Protein AF-A0A9D0GC02-F1 (afdb_monomer)

Foldseek 3Di:
DDDDDDDDDDDDDDDDDDDDDDDDDDDDDPDPPDDPPPDPPVVVCPVVVVVVVVVVPPDPPVVVVVVVVVVVVVVVVVVCVVCVPPDPVVVVVVVVPDDVVVVVVVVVVVVVVLQVQLVVLCVLLVVLDDSVLSSVLSVQLVVCCVPDPPSCSQLSSLVSCVVVVRDDSLSSSVVSLVVVLVVLVVVLVVCVVCQCVDPVNVVQVVVPPPVSVCVVVCVCCVVSVVSVVVSVVSVVVSVD

Solvent-accessible surface area (backbone atoms only — not comparable to full-atom values): 14506 Å² total; per-residue (Å²): 146,84,87,81,91,86,86,87,83,85,82,84,89,88,87,85,84,87,86,80,91,77,86,85,86,80,92,75,79,93,72,86,81,74,64,87,88,73,66,65,78,76,71,81,50,66,72,56,54,59,56,54,57,59,62,72,66,67,74,71,59,68,64,54,54,50,54,53,51,52,53,50,53,52,50,52,52,50,50,52,60,71,48,60,91,62,55,73,64,58,55,51,57,52,62,72,66,60,61,67,67,59,54,52,53,50,52,50,51,51,52,52,49,50,51,52,51,25,51,53,53,27,57,77,56,74,55,55,53,53,73,67,54,33,40,50,32,50,50,51,16,52,53,37,36,76,73,40,80,89,54,50,6,64,60,46,26,20,50,55,42,29,76,69,73,56,47,56,50,66,62,40,46,51,53,51,52,52,51,49,54,50,55,50,51,49,50,52,50,52,49,64,70,46,50,76,73,36,79,66,53,50,54,51,67,69,62,68,46,70,80,61,40,50,54,52,52,47,48,50,50,51,52,50,50,48,53,50,50,52,48,53,51,53,50,51,66,71,77,106

pLDDT: mean 71.27, std 18.86, range [29.81, 96.44]

Structure (mmCIF, N/CA/C/O backbone):
data_AF-A0A9D0GC02-F1
#
_entry.id   AF-A0A9D0GC02-F1
#
loop_
_atom_site.group_PDB
_atom_site.id
_atom_site.type_symbol
_atom_site.label_atom_id
_atom_site.label_alt_id
_atom_site.label_comp_id
_atom_site.label_asym_id
_atom_site.label_entity_id
_atom_site.label_seq_id
_atom_site.pdbx_PDB_ins_code
_atom_site.Cartn_x
_atom_site.Cartn_y
_atom_site.Cartn_z
_atom_site.occupancy
_atom_site.B_iso_or_equiv
_atom_site.auth_seq_id
_atom_site.auth_comp_id
_atom_site.auth_asym_id
_atom_site.auth_atom_id
_atom_site.pdbx_PDB_model_num
ATOM 1 N N . MET A 1 1 ? -55.564 41.872 11.892 1.00 37.00 1 MET A N 1
ATOM 2 C CA . MET A 1 1 ? -55.463 40.675 12.754 1.00 37.00 1 MET A CA 1
ATOM 3 C C . MET A 1 1 ? -54.003 40.510 13.163 1.00 37.00 1 MET A C 1
ATOM 5 O O . MET A 1 1 ? -53.263 39.769 12.537 1.00 37.00 1 MET A O 1
ATOM 9 N N . VAL A 1 2 ? -53.579 41.319 14.135 1.00 45.00 2 VAL A N 1
ATOM 10 C CA . VAL A 1 2 ? -52.252 41.329 14.773 1.00 45.00 2 VAL A CA 1
ATOM 11 C C . VAL A 1 2 ? -52.483 41.904 16.173 1.00 45.00 2 VAL A C 1
ATOM 13 O O . VAL A 1 2 ? -53.043 42.994 16.258 1.00 45.00 2 VAL A O 1
ATOM 16 N N . GLN A 1 3 ? -52.078 41.199 17.233 1.00 41.41 3 GLN A N 1
ATOM 17 C CA . GLN A 1 3 ? -51.741 41.787 18.539 1.00 41.41 3 GLN A CA 1
ATOM 18 C C . GLN A 1 3 ? -50.776 40.863 19.332 1.00 41.41 3 GLN A C 1
ATOM 20 O O . GLN A 1 3 ? -50.780 39.658 19.066 1.00 41.41 3 GLN A O 1
ATOM 25 N N . PRO A 1 4 ? -49.929 41.413 20.236 1.00 48.06 4 PRO A N 1
ATOM 26 C CA . PRO A 1 4 ? -48.648 40.825 20.664 1.00 48.06 4 PRO A CA 1
ATOM 27 C C . PRO A 1 4 ? -48.457 40.678 22.207 1.00 48.06 4 PRO A C 1
ATOM 29 O O . PRO A 1 4 ? -49.355 41.025 22.958 1.00 48.06 4 PRO A O 1
ATOM 32 N N . LEU A 1 5 ? -47.267 40.180 22.611 1.00 42.41 5 LEU A N 1
ATOM 33 C CA . LEU A 1 5 ? -46.413 40.521 23.787 1.00 42.41 5 LEU A CA 1
ATOM 34 C C . LEU A 1 5 ? -47.015 40.630 25.224 1.00 42.41 5 LEU A C 1
ATOM 36 O O . LEU A 1 5 ? -47.913 41.421 25.462 1.00 42.41 5 LEU A O 1
ATOM 40 N N . ASP A 1 6 ? -46.434 39.882 26.190 1.00 36.53 6 ASP A N 1
ATOM 41 C CA . ASP A 1 6 ? -45.837 40.386 27.463 1.00 36.53 6 ASP A CA 1
ATOM 42 C C . ASP A 1 6 ? -45.975 39.504 28.732 1.00 36.53 6 ASP A C 1
ATOM 44 O O . ASP A 1 6 ? -47.049 39.088 29.151 1.00 36.53 6 ASP A O 1
ATOM 48 N N . ALA A 1 7 ? -44.799 39.271 29.335 1.00 40.47 7 ALA A N 1
ATOM 49 C CA . ALA A 1 7 ? -44.435 39.184 30.756 1.00 40.47 7 ALA A CA 1
ATOM 50 C C . ALA A 1 7 ? -45.474 38.754 31.818 1.00 40.47 7 ALA A C 1
ATOM 52 O O . ALA A 1 7 ? -46.337 39.528 32.225 1.00 40.47 7 ALA A O 1
ATOM 53 N N . VAL A 1 8 ? -45.229 37.597 32.448 1.00 41.59 8 VAL A N 1
ATOM 54 C CA . VAL A 1 8 ? -45.797 37.265 33.767 1.00 41.59 8 VAL A CA 1
ATOM 55 C C . VAL A 1 8 ? -44.707 37.357 34.837 1.00 41.59 8 VAL A C 1
ATOM 57 O O . VAL A 1 8 ? -43.841 36.494 34.966 1.00 41.59 8 VAL A O 1
ATOM 60 N N . MET A 1 9 ? -44.780 38.458 35.585 1.00 29.81 9 MET A N 1
ATOM 61 C CA . MET A 1 9 ? -44.199 38.693 36.907 1.00 29.81 9 MET A CA 1
ATOM 62 C C . MET A 1 9 ? -44.922 37.850 37.970 1.00 29.81 9 MET A C 1
ATOM 64 O O . MET A 1 9 ? -46.146 37.757 37.931 1.00 29.81 9 MET A O 1
ATOM 68 N N . TYR A 1 10 ? -44.200 37.333 38.971 1.00 34.16 10 TYR A N 1
ATOM 69 C CA . TY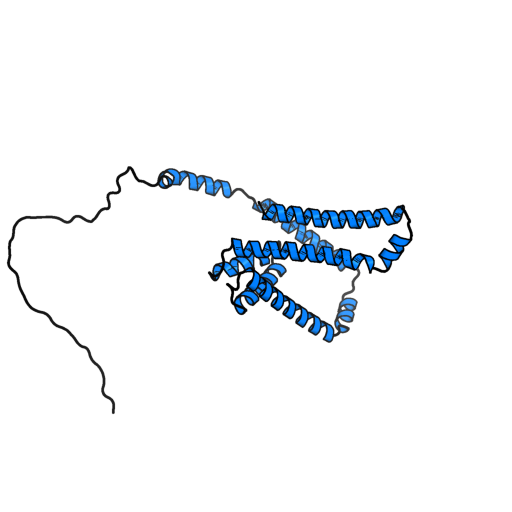R A 1 10 ? -44.800 36.850 40.223 1.00 34.16 10 TYR A CA 1
ATOM 70 C C . TYR A 1 10 ? -44.192 37.604 41.423 1.00 34.16 10 TYR A C 1
ATOM 72 O O . TYR A 1 10 ? -42.973 37.540 41.610 1.00 34.16 10 TYR A O 1
ATOM 80 N N . PRO A 1 11 ? -44.996 38.338 42.219 1.00 40.19 11 PRO A N 1
ATOM 81 C CA . PRO A 1 11 ? -44.548 39.039 43.418 1.00 40.19 11 PRO A CA 1
ATOM 82 C C . PRO A 1 11 ? -44.819 38.266 44.727 1.00 40.19 11 PRO A C 1
ATOM 84 O O . PRO A 1 11 ? -45.856 37.635 44.888 1.00 40.19 11 PRO A O 1
ATOM 87 N N . LYS A 1 12 ? -43.810 38.336 45.607 1.00 37.22 12 LYS A N 1
ATOM 88 C CA . LYS A 1 12 ? -43.761 38.608 47.064 1.00 37.22 12 LYS A CA 1
ATOM 89 C C . LYS A 1 12 ? -44.962 38.373 48.020 1.00 37.22 12 LYS A C 1
ATOM 91 O O . LYS A 1 12 ? -46.083 38.765 47.729 1.00 37.22 12 LYS A O 1
ATOM 96 N N . ASP A 1 13 ? -44.557 37.955 49.235 1.00 36.16 13 ASP A N 1
ATOM 97 C CA . ASP A 1 13 ? -45.204 38.040 50.572 1.00 36.16 13 ASP A CA 1
ATOM 98 C C . ASP A 1 13 ? -46.247 36.930 50.857 1.00 36.16 13 ASP A C 1
ATOM 100 O O . ASP A 1 13 ? -47.010 36.563 49.978 1.00 36.16 13 ASP A O 1
ATOM 104 N N . ASP A 1 14 ? -46.312 36.200 51.978 1.00 34.31 14 ASP A N 1
ATOM 105 C CA . ASP A 1 14 ? -45.985 36.361 53.407 1.00 34.31 14 ASP A CA 1
ATOM 106 C C . ASP A 1 14 ? -45.491 34.984 53.958 1.00 34.31 14 ASP A C 1
ATOM 108 O O . ASP A 1 14 ? -45.764 33.948 53.361 1.00 34.31 14 ASP A O 1
ATOM 112 N N . ILE A 1 15 ? -44.752 34.800 55.060 1.00 37.88 15 ILE A N 1
ATOM 113 C CA . ILE A 1 15 ? -45.096 35.112 56.455 1.00 37.88 15 ILE A CA 1
ATOM 114 C C . ILE A 1 15 ? -43.809 35.144 57.301 1.00 37.88 15 ILE A C 1
ATOM 116 O O . ILE A 1 15 ? -42.897 34.326 57.181 1.00 37.88 15 ILE A O 1
ATOM 120 N N . ARG A 1 16 ? -43.797 36.127 58.196 1.00 32.34 16 ARG A N 1
ATOM 121 C CA . ARG A 1 16 ? -42.780 36.521 59.167 1.00 32.34 16 ARG A CA 1
ATOM 122 C C . ARG A 1 16 ? -42.710 35.624 60.422 1.00 32.34 16 ARG A C 1
ATOM 124 O O . ARG A 1 16 ? -43.715 35.387 61.073 1.00 32.34 16 ARG A O 1
ATOM 131 N N . VAL A 1 17 ? -41.469 35.261 60.770 1.00 42.97 17 VAL A N 1
ATOM 132 C CA . VAL A 1 17 ? -40.809 35.198 62.099 1.00 42.97 17 VAL A CA 1
ATOM 133 C C . VAL A 1 17 ? -41.590 34.783 63.357 1.00 42.97 17 VAL A C 1
ATOM 135 O O . VAL A 1 17 ? -42.401 35.536 63.886 1.00 42.97 17 VAL A O 1
ATOM 138 N N . ALA A 1 18 ? -41.093 33.715 63.992 1.00 34.91 18 ALA A N 1
ATOM 139 C CA . ALA A 1 18 ? -40.933 33.661 65.443 1.00 34.91 18 ALA A CA 1
ATOM 140 C C . ALA A 1 18 ? -39.444 33.481 65.786 1.00 34.91 18 ALA A C 1
ATOM 142 O O . ALA A 1 18 ? -38.747 32.617 65.262 1.00 34.91 18 ALA A O 1
ATOM 143 N N . ASN A 1 19 ? -38.982 34.398 66.621 1.00 35.72 19 ASN A N 1
ATOM 144 C CA . ASN A 1 19 ? -37.618 34.703 67.013 1.00 35.72 19 ASN A CA 1
ATOM 145 C C . ASN A 1 19 ? -37.219 33.872 68.242 1.00 35.72 19 ASN A C 1
ATOM 147 O O . ASN A 1 19 ? -37.900 33.959 69.260 1.00 35.72 19 ASN A O 1
ATOM 151 N N . ILE A 1 20 ? -36.104 33.140 68.185 1.00 39.62 20 ILE A N 1
ATOM 152 C CA . ILE A 1 20 ? -35.343 32.764 69.385 1.00 39.62 20 ILE A CA 1
ATOM 153 C C . ILE A 1 20 ? -33.867 33.050 69.103 1.00 39.62 20 ILE A C 1
ATOM 155 O O . ILE A 1 20 ? -33.123 32.226 68.576 1.00 39.62 20 ILE A O 1
ATOM 159 N N . HIS A 1 21 ? -33.456 34.266 69.448 1.00 36.06 21 HIS A N 1
ATOM 160 C CA . HIS A 1 21 ? -32.064 34.618 69.677 1.00 36.06 21 HIS A CA 1
ATOM 161 C C . HIS A 1 21 ? -31.477 33.732 70.782 1.00 36.06 21 HIS A C 1
ATOM 163 O O . HIS A 1 21 ? -31.889 33.845 71.932 1.00 36.06 21 HIS A O 1
ATOM 169 N N . SER A 1 22 ? -30.447 32.947 70.469 1.00 39.16 22 SER A N 1
ATOM 170 C CA . SER A 1 22 ? -29.270 32.838 71.337 1.00 39.16 22 SER A CA 1
ATOM 171 C C . SER A 1 22 ? -28.098 32.204 70.579 1.00 39.16 22 SER A C 1
ATOM 173 O O . SER A 1 22 ? -28.247 31.148 69.980 1.00 39.16 22 SER A O 1
ATOM 175 N N . GLN A 1 23 ? -26.938 32.867 70.660 1.00 39.22 23 GLN A N 1
ATOM 176 C CA . GLN A 1 23 ? -25.589 32.322 70.435 1.00 39.22 23 GLN A CA 1
ATOM 177 C C . GLN A 1 23 ? -25.187 32.087 68.961 1.00 39.22 23 GLN A C 1
ATOM 179 O O . GLN A 1 23 ? -25.518 31.093 68.335 1.00 39.22 23 GLN A O 1
ATOM 184 N N . GLN A 1 24 ? -24.612 33.091 68.298 1.00 35.72 24 GLN A N 1
ATOM 185 C CA . GLN A 1 24 ? -23.170 33.400 68.277 1.00 35.72 24 GLN A CA 1
ATOM 186 C C . GLN A 1 24 ? -22.341 32.541 67.301 1.00 35.72 24 GLN A C 1
ATOM 188 O O . GLN A 1 24 ? -21.974 31.410 67.574 1.00 35.72 24 GLN A O 1
ATOM 193 N N . HIS A 1 25 ? -21.950 33.231 66.226 1.00 34.06 25 HIS A N 1
ATOM 194 C CA . HIS A 1 25 ? -20.643 33.200 65.565 1.00 34.06 25 HIS A CA 1
ATOM 195 C C . HIS A 1 25 ? -20.242 32.029 64.644 1.00 34.06 25 HIS A C 1
ATOM 197 O O . HIS A 1 25 ? -19.942 30.922 65.060 1.00 34.06 25 HIS A O 1
ATOM 203 N N . GLN A 1 26 ? -20.012 32.451 63.393 1.00 39.03 26 GLN A N 1
ATOM 204 C CA . GLN A 1 26 ? -18.820 32.185 62.575 1.00 39.03 26 GLN A CA 1
ATOM 205 C C . GLN A 1 26 ? -18.820 30.970 61.633 1.00 39.03 26 GLN A C 1
ATOM 207 O O . GLN A 1 26 ? -18.601 29.824 61.997 1.00 39.03 26 GLN A O 1
ATOM 212 N N . HIS A 1 27 ? -18.985 31.328 60.355 1.00 43.75 27 HIS A N 1
ATOM 213 C CA . HIS A 1 27 ? -18.369 30.770 59.152 1.00 43.75 27 HIS A CA 1
ATOM 214 C C . HIS A 1 27 ? -17.336 29.653 59.358 1.00 43.75 27 HIS A C 1
ATOM 216 O O . HIS A 1 27 ? -16.242 29.901 59.861 1.00 43.75 27 HIS A O 1
ATOM 222 N N . LEU A 1 28 ? -17.613 28.481 58.784 1.00 45.06 28 LEU A N 1
ATOM 223 C CA . LEU A 1 28 ? -16.573 27.545 58.369 1.00 45.06 28 LEU A CA 1
ATOM 224 C C . LEU A 1 28 ? -16.831 27.102 56.919 1.00 45.06 28 LEU A C 1
ATOM 226 O O . LEU A 1 28 ? -17.917 26.601 56.620 1.00 45.06 28 LEU A O 1
ATOM 230 N N . PRO A 1 29 ? -15.867 27.296 56.000 1.00 40.66 29 PRO A N 1
ATOM 231 C CA . PRO A 1 29 ? -15.908 26.672 54.690 1.00 40.66 29 PRO A CA 1
ATOM 232 C C . PRO A 1 29 ? -15.680 25.168 54.860 1.00 40.66 29 PRO A C 1
ATOM 234 O O . PRO A 1 29 ? -14.837 24.745 55.649 1.00 40.66 29 PRO A O 1
ATOM 237 N N . ILE A 1 30 ? -16.425 24.364 54.105 1.00 48.94 30 ILE A N 1
ATOM 238 C CA . ILE A 1 30 ? -16.240 22.914 54.024 1.00 48.94 30 ILE A CA 1
ATOM 239 C C . ILE A 1 30 ? -14.855 22.661 53.414 1.00 48.94 30 ILE A C 1
ATOM 241 O O . ILE A 1 30 ? -14.677 22.672 52.197 1.00 48.94 30 ILE A O 1
ATOM 245 N N . THR A 1 31 ? -13.850 22.490 54.267 1.00 41.91 31 THR A N 1
ATOM 246 C CA . THR A 1 31 ? -12.526 22.013 53.889 1.00 41.91 31 THR A CA 1
ATOM 247 C C . THR A 1 31 ? -12.537 20.497 54.029 1.00 41.91 31 THR A C 1
ATOM 249 O O . THR A 1 31 ? -12.696 19.944 55.114 1.00 41.91 31 THR A O 1
ATOM 252 N N . TRP A 1 32 ? -12.402 19.795 52.906 1.00 37.25 32 TRP A N 1
ATOM 253 C CA . TRP A 1 32 ? -12.156 18.358 52.916 1.00 37.25 32 TRP A CA 1
ATOM 254 C C . TRP A 1 32 ? -10.755 18.118 53.487 1.00 37.25 32 TRP A C 1
ATOM 256 O O . TRP A 1 32 ? -9.757 18.207 52.771 1.00 37.25 32 TRP A O 1
ATOM 266 N N . THR A 1 33 ? -10.656 17.851 54.787 1.00 38.06 33 THR A N 1
ATOM 267 C CA . THR A 1 33 ? -9.419 17.381 55.414 1.00 38.06 33 THR A CA 1
ATOM 268 C C . THR A 1 33 ? -9.225 15.912 55.052 1.00 38.06 33 THR A C 1
ATOM 270 O O . THR A 1 33 ? -9.687 14.992 55.722 1.00 38.06 33 THR A O 1
ATOM 273 N N . VAL A 1 34 ? -8.544 15.673 53.934 1.00 45.97 34 VAL A N 1
ATOM 274 C CA . VAL A 1 34 ? -8.033 14.342 53.604 1.00 45.97 34 VAL A CA 1
ATOM 275 C C . VAL A 1 34 ? -6.991 13.975 54.667 1.00 45.97 34 VAL A C 1
ATOM 277 O O . VAL A 1 34 ? -5.979 14.661 54.806 1.00 45.97 34 VAL A O 1
ATOM 280 N N . SER A 1 35 ? -7.247 12.913 55.436 1.00 42.00 35 SER A N 1
ATOM 281 C CA . SER A 1 35 ? -6.269 12.321 56.358 1.00 42.00 35 SER A CA 1
ATOM 282 C C . SER A 1 35 ? -4.945 12.046 55.616 1.00 42.00 35 SER A C 1
ATOM 284 O O . SER A 1 35 ? -4.979 11.385 54.572 1.00 42.00 35 SER A O 1
ATOM 286 N N . PRO A 1 36 ? -3.774 12.470 56.137 1.00 47.16 36 PRO A N 1
ATOM 287 C CA . PRO A 1 36 ? -2.466 12.269 55.496 1.00 47.16 36 PRO A CA 1
ATOM 288 C C . PRO A 1 36 ? -2.078 10.804 55.216 1.00 47.16 36 PRO A C 1
ATOM 290 O O . PRO A 1 36 ? -1.077 10.551 54.549 1.00 47.16 36 PRO A O 1
ATOM 293 N N . SER A 1 37 ? -2.845 9.828 55.708 1.00 55.22 37 SER A N 1
ATOM 294 C CA . SER A 1 37 ? -2.588 8.393 55.541 1.00 55.22 37 SER A CA 1
ATOM 295 C C . SER A 1 37 ? -3.105 7.779 54.230 1.00 55.22 37 SER A C 1
ATOM 297 O O . SER A 1 37 ? -2.790 6.625 53.953 1.00 55.22 37 SER A O 1
ATOM 299 N N . LEU A 1 38 ? -3.856 8.522 53.405 1.00 48.66 38 LEU A N 1
ATOM 300 C CA . LEU A 1 38 ? -4.418 8.040 52.128 1.00 48.66 38 LEU A CA 1
ATOM 301 C C . LEU A 1 38 ? -4.062 8.944 50.933 1.00 48.66 38 LEU A C 1
ATOM 303 O O . LEU A 1 38 ? -4.819 9.053 49.969 1.00 48.66 38 LEU A O 1
ATOM 307 N N . MET A 1 39 ? -2.896 9.594 50.968 1.00 41.84 39 MET A N 1
ATOM 308 C CA . MET A 1 39 ? -2.360 10.256 49.776 1.00 41.84 39 MET A CA 1
ATOM 309 C C . MET A 1 39 ? -1.931 9.206 48.736 1.00 41.84 39 MET A C 1
ATOM 311 O O . MET A 1 39 ? -1.143 8.314 49.064 1.00 41.84 39 MET A O 1
ATOM 315 N N . PRO A 1 40 ? -2.390 9.299 47.473 1.00 56.94 40 PRO A N 1
ATOM 316 C CA . PRO A 1 40 ? -1.930 8.417 46.412 1.00 56.94 40 PRO A CA 1
ATOM 317 C C . PRO A 1 40 ? -0.407 8.510 46.274 1.00 56.94 40 PRO A C 1
ATOM 319 O O . PRO A 1 40 ? 0.153 9.592 46.094 1.00 56.94 40 PRO A O 1
ATOM 322 N N . PHE A 1 41 ? 0.259 7.355 46.299 1.00 54.84 41 PHE A N 1
ATOM 323 C CA . PHE A 1 41 ? 1.709 7.169 46.124 1.00 54.84 41 PHE A CA 1
ATOM 324 C C . PHE A 1 41 ? 2.332 8.014 44.986 1.00 54.84 41 PHE A C 1
ATOM 326 O O . PHE A 1 41 ? 3.494 8.419 45.048 1.00 54.84 41 PHE A O 1
ATOM 333 N N . TRP A 1 42 ? 1.536 8.350 43.969 1.00 50.38 42 TRP A N 1
ATOM 334 C CA . TRP A 1 42 ? 1.916 9.147 42.804 1.00 50.38 42 TRP A CA 1
ATOM 335 C C . TRP A 1 42 ? 2.328 10.598 43.089 1.00 50.38 42 TRP A C 1
ATOM 337 O O . TRP A 1 42 ? 2.994 11.205 42.247 1.00 50.38 42 TRP A O 1
ATOM 347 N N . GLU A 1 43 ? 1.994 11.170 44.248 1.00 53.59 43 GLU A N 1
ATOM 348 C CA . GLU A 1 43 ? 2.295 12.580 44.524 1.00 53.59 43 GLU A CA 1
ATOM 349 C C . GLU A 1 43 ? 3.731 12.830 45.020 1.00 53.59 43 GLU A C 1
ATOM 351 O O . GLU A 1 43 ? 4.255 13.940 44.901 1.00 53.59 43 GLU A O 1
ATOM 356 N N . ARG A 1 44 ? 4.414 11.768 45.468 1.00 49.19 44 ARG A N 1
ATOM 357 C CA . ARG A 1 44 ? 5.771 11.805 46.036 1.00 49.19 44 ARG A CA 1
ATOM 358 C C . ARG A 1 44 ? 6.897 11.848 44.986 1.00 49.19 44 ARG A C 1
ATOM 360 O O . ARG A 1 44 ? 8.026 12.187 45.320 1.00 49.19 44 ARG A O 1
ATOM 367 N N . HIS A 1 45 ? 6.611 11.585 43.705 1.00 55.38 45 HIS A N 1
ATOM 368 C CA . HIS A 1 45 ? 7.633 11.472 42.646 1.00 55.38 45 HIS A CA 1
ATOM 369 C C . HIS A 1 45 ? 7.465 12.473 41.483 1.00 55.38 45 HIS A C 1
ATOM 371 O O . HIS A 1 45 ? 7.805 12.173 40.337 1.00 55.38 45 HIS A O 1
ATOM 377 N N . LYS A 1 46 ? 6.990 13.703 41.746 1.00 48.34 46 LYS A N 1
ATOM 378 C CA . LYS A 1 46 ? 6.923 14.769 40.716 1.00 48.34 46 LYS A CA 1
ATOM 379 C C . LYS A 1 46 ? 8.314 15.166 40.180 1.00 48.34 46 LYS A C 1
ATOM 381 O O . LYS A 1 46 ? 8.441 15.486 39.000 1.00 48.34 46 LYS A O 1
ATOM 386 N N . GLY A 1 47 ? 9.365 15.073 41.003 1.00 51.53 47 GLY A N 1
ATOM 387 C CA . GLY A 1 47 ? 10.752 15.350 40.594 1.00 51.53 47 GLY A CA 1
ATOM 388 C C . GLY A 1 47 ? 11.331 14.324 39.611 1.00 51.53 47 GLY A C 1
ATOM 389 O O . GLY A 1 47 ? 12.056 14.697 38.693 1.00 51.53 47 GLY A O 1
ATOM 390 N N . LEU A 1 48 ? 10.934 13.051 39.734 1.00 51.75 48 LEU A N 1
ATOM 391 C CA . LEU A 1 48 ? 11.438 11.953 38.900 1.00 51.75 48 LEU A CA 1
ATOM 392 C C . LEU A 1 48 ? 10.871 11.991 37.469 1.00 51.75 48 LEU A C 1
ATOM 394 O O . LEU A 1 48 ? 11.515 11.561 36.517 1.00 51.75 48 LEU A O 1
ATOM 398 N N . ARG A 1 49 ? 9.670 12.559 37.290 1.00 51.09 49 ARG A N 1
ATOM 399 C CA . ARG A 1 49 ? 9.072 12.753 35.960 1.00 51.09 49 ARG A CA 1
ATOM 400 C C . ARG A 1 49 ? 9.840 13.768 35.113 1.00 51.09 49 ARG A C 1
ATOM 402 O O . ARG A 1 49 ? 9.907 13.599 33.900 1.00 51.09 49 ARG A O 1
ATOM 409 N N . ARG A 1 50 ? 10.436 14.799 35.725 1.00 51.62 50 ARG A N 1
ATOM 410 C CA . ARG A 1 50 ? 11.221 15.808 34.989 1.00 51.62 50 ARG A CA 1
ATOM 411 C C . ARG A 1 50 ? 12.541 15.242 34.468 1.00 51.62 50 ARG A C 1
ATOM 413 O O . ARG A 1 50 ? 12.910 15.555 33.343 1.00 51.62 50 ARG A O 1
ATOM 420 N N . THR A 1 51 ? 13.200 14.375 35.232 1.00 54.25 51 THR A N 1
ATOM 421 C CA . THR A 1 51 ? 14.449 13.719 34.816 1.00 54.25 51 THR A CA 1
ATOM 422 C C . THR A 1 51 ? 14.225 12.594 33.806 1.00 54.25 51 THR A C 1
ATOM 424 O O . THR A 1 51 ? 15.030 12.431 32.896 1.00 54.25 51 THR A O 1
ATOM 427 N N . LEU A 1 52 ? 13.110 11.861 33.886 1.00 52.06 52 LEU A N 1
ATOM 428 C CA . LEU A 1 52 ? 12.766 10.851 32.876 1.00 52.06 52 LEU A CA 1
ATOM 429 C C . LEU A 1 52 ? 12.371 11.477 31.525 1.00 52.06 52 LEU A C 1
ATOM 431 O O . LEU A 1 52 ? 12.716 10.936 30.477 1.00 52.06 52 LEU A O 1
ATOM 435 N N . CYS A 1 53 ? 11.711 12.642 31.531 1.00 47.12 53 CYS A N 1
ATOM 436 C CA . CYS A 1 53 ? 11.332 13.349 30.302 1.00 47.12 53 CYS A CA 1
ATOM 437 C C . CYS A 1 53 ? 12.544 13.979 29.586 1.00 47.12 53 CYS A C 1
ATOM 439 O O . CYS A 1 53 ? 12.587 14.007 28.358 1.00 47.12 53 CYS A O 1
ATOM 441 N N . SER A 1 54 ? 13.562 14.430 30.331 1.00 52.97 54 SER A N 1
ATOM 442 C CA . SER A 1 54 ? 14.814 14.926 29.741 1.00 52.97 54 SER A CA 1
ATOM 443 C C . SER A 1 54 ? 15.752 13.804 29.276 1.00 52.97 54 SER A C 1
ATOM 445 O O . SER A 1 54 ? 16.497 14.005 28.320 1.00 52.97 54 SER A O 1
ATOM 447 N N . LEU A 1 55 ? 15.682 12.608 29.877 1.00 51.09 55 LEU A N 1
ATOM 448 C CA . LEU A 1 55 ? 16.411 11.414 29.419 1.00 51.09 55 LEU A CA 1
ATOM 449 C C . LEU A 1 55 ? 15.843 10.815 28.122 1.00 51.09 55 LEU A C 1
ATOM 451 O O . LEU A 1 55 ? 16.598 10.270 27.321 1.00 51.09 55 LEU A O 1
ATOM 455 N N . TRP A 1 56 ? 14.537 10.954 27.876 1.00 48.12 56 TRP A N 1
ATOM 456 C CA . TRP A 1 56 ? 13.901 10.510 26.627 1.00 48.12 56 TRP A CA 1
ATOM 457 C C . TRP A 1 56 ? 14.175 11.455 25.437 1.00 48.12 56 TRP A C 1
ATOM 459 O O . TRP A 1 56 ? 14.033 11.067 24.281 1.00 48.12 56 TRP A O 1
ATOM 469 N N . TYR A 1 57 ? 14.648 12.677 25.703 1.00 51.50 57 TYR A N 1
ATOM 470 C CA . TYR A 1 57 ? 15.001 13.688 24.698 1.00 51.50 57 TYR A CA 1
ATOM 471 C C . TYR A 1 57 ? 16.447 13.549 24.174 1.00 51.50 57 TYR A C 1
ATOM 473 O O . TYR A 1 57 ? 17.037 14.499 23.669 1.00 51.50 57 TYR A O 1
ATOM 481 N N . ASN A 1 58 ? 17.078 12.380 24.287 1.00 47.56 58 ASN A N 1
ATOM 482 C CA . ASN A 1 58 ? 18.445 12.200 23.798 1.00 47.56 58 ASN A CA 1
ATOM 483 C C . ASN A 1 58 ? 18.458 11.589 22.378 1.00 47.56 58 ASN A C 1
ATOM 485 O O . ASN A 1 58 ? 18.518 10.380 22.192 1.00 47.56 58 ASN A O 1
ATOM 489 N N . ASN A 1 59 ? 18.351 12.464 21.369 1.00 53.09 59 ASN A N 1
ATOM 490 C CA . ASN A 1 59 ? 18.712 12.305 19.944 1.00 53.09 59 ASN A CA 1
ATOM 491 C C . ASN A 1 59 ? 18.539 10.924 19.238 1.00 53.09 59 ASN A C 1
ATOM 493 O O . ASN A 1 59 ? 19.517 10.384 18.713 1.00 53.09 59 ASN A O 1
ATOM 497 N N . PRO A 1 60 ? 17.311 10.412 19.020 1.00 53.09 60 PRO A N 1
ATOM 498 C CA . PRO A 1 60 ? 17.063 9.408 17.972 1.00 53.09 60 PRO A CA 1
ATOM 499 C C . PRO A 1 60 ? 17.084 10.002 16.541 1.00 53.09 60 PRO A C 1
ATOM 501 O O . PRO A 1 60 ? 17.176 9.273 15.552 1.00 53.09 60 PRO A O 1
ATOM 504 N N . VAL A 1 61 ? 17.054 11.336 16.414 1.00 55.25 61 VAL A N 1
ATOM 505 C CA . VAL A 1 61 ? 16.807 12.061 15.151 1.00 55.25 61 VAL A CA 1
ATOM 506 C C . VAL A 1 61 ? 17.970 11.969 14.146 1.00 55.25 61 VAL A C 1
ATOM 508 O O . VAL A 1 61 ? 17.741 11.919 12.938 1.00 55.25 61 VAL A O 1
ATOM 511 N N . LYS A 1 62 ? 19.228 11.868 14.611 1.00 57.78 62 LYS A N 1
ATOM 512 C CA . LYS A 1 62 ? 20.404 11.791 13.715 1.00 57.78 62 LYS A CA 1
ATOM 513 C C . LYS A 1 62 ? 20.451 10.496 12.892 1.00 57.78 62 LYS A C 1
ATOM 515 O O . LYS A 1 62 ? 20.866 10.532 11.737 1.00 57.78 62 LYS A O 1
ATOM 520 N N . LYS A 1 63 ? 19.994 9.364 13.450 1.00 61.06 63 LYS A N 1
ATOM 521 C CA . LYS A 1 63 ? 19.946 8.075 12.730 1.00 61.06 63 LYS A CA 1
ATOM 522 C C . LYS A 1 63 ? 18.826 8.034 11.683 1.00 61.06 63 LYS A C 1
ATOM 524 O O . LYS A 1 63 ? 19.049 7.515 10.594 1.00 61.06 63 LYS A O 1
ATOM 529 N N . GLN A 1 64 ? 17.659 8.613 11.977 1.00 66.56 64 GLN A N 1
ATOM 530 C CA . GLN A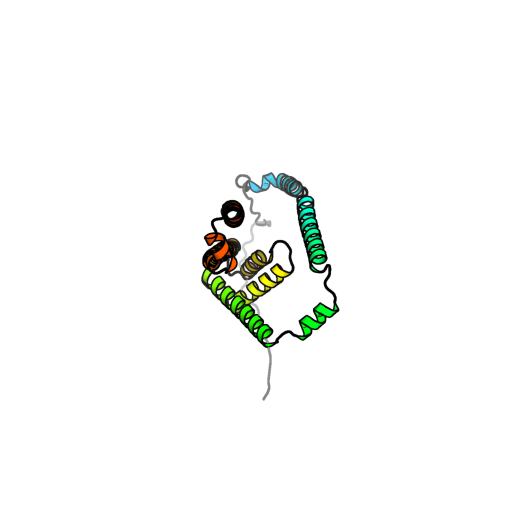 1 64 ? 16.534 8.663 11.032 1.00 66.56 64 GLN A CA 1
ATOM 531 C C . GLN A 1 64 ? 16.786 9.630 9.866 1.00 66.56 64 GLN A C 1
ATOM 533 O O . GLN A 1 64 ? 16.499 9.287 8.721 1.00 66.56 64 GLN A O 1
ATOM 538 N N . GLY A 1 65 ? 17.388 10.798 10.124 1.00 77.38 65 GLY A N 1
ATOM 539 C CA . GLY A 1 65 ? 17.738 11.752 9.064 1.00 77.38 65 GLY A CA 1
ATOM 540 C C . GLY A 1 65 ? 18.727 11.175 8.046 1.00 77.38 65 GLY A C 1
ATOM 541 O O . GLY A 1 65 ? 18.556 11.362 6.844 1.00 77.38 65 GLY A O 1
ATOM 542 N N . PHE A 1 66 ? 19.711 10.400 8.514 1.00 82.38 66 PHE A N 1
ATOM 543 C CA . PHE A 1 66 ? 20.665 9.718 7.637 1.00 82.38 66 PHE A CA 1
ATOM 544 C C . PHE A 1 66 ? 19.996 8.667 6.739 1.00 82.38 66 PHE A C 1
ATOM 546 O O . PHE A 1 66 ? 20.283 8.610 5.547 1.00 82.38 66 PHE A O 1
ATOM 553 N N . GLN A 1 67 ? 19.069 7.869 7.280 1.00 77.19 67 GLN A N 1
ATOM 554 C CA . GLN A 1 67 ? 18.333 6.868 6.498 1.00 77.19 67 GLN A CA 1
ATOM 555 C C . GLN A 1 67 ? 17.471 7.507 5.402 1.00 77.19 67 GLN A C 1
ATOM 557 O O . GLN A 1 67 ? 17.455 7.014 4.278 1.00 77.19 67 GLN A O 1
ATOM 562 N N . ILE A 1 68 ? 16.791 8.617 5.705 1.00 81.69 68 ILE A N 1
ATOM 563 C CA . ILE A 1 68 ? 15.986 9.354 4.719 1.00 81.69 68 ILE A CA 1
ATOM 564 C C . ILE A 1 68 ? 16.887 9.987 3.650 1.00 81.69 68 ILE A C 1
ATOM 566 O O . ILE A 1 68 ? 16.591 9.903 2.462 1.00 81.69 68 ILE A O 1
ATOM 570 N N . ALA A 1 69 ? 18.015 10.581 4.046 1.00 86.06 69 ALA A N 1
ATOM 571 C CA . ALA A 1 69 ? 18.969 11.136 3.090 1.00 86.06 69 ALA A CA 1
ATOM 572 C C . ALA A 1 69 ? 19.515 10.052 2.148 1.00 86.06 69 ALA A C 1
ATOM 574 O O . ALA A 1 69 ? 19.565 10.255 0.936 1.00 86.06 69 ALA A O 1
ATOM 575 N N . LEU A 1 70 ? 19.850 8.876 2.687 1.00 88.50 70 LEU A N 1
ATOM 576 C CA . LEU A 1 70 ? 20.325 7.739 1.904 1.00 88.50 70 LEU A CA 1
ATOM 577 C C . LEU A 1 70 ? 19.286 7.275 0.872 1.00 88.50 70 LEU A C 1
ATOM 579 O O . LEU A 1 70 ? 19.640 7.062 -0.286 1.00 88.50 70 LEU A O 1
ATOM 583 N N . THR A 1 71 ? 18.009 7.144 1.251 1.00 84.38 71 THR A N 1
ATOM 584 C CA . THR A 1 71 ? 16.954 6.713 0.315 1.00 84.38 71 THR A CA 1
ATOM 585 C C . THR A 1 71 ? 16.662 7.759 -0.755 1.00 84.38 71 THR A C 1
ATOM 587 O O . THR A 1 71 ? 16.418 7.392 -1.905 1.00 84.38 71 THR A O 1
ATOM 590 N N . ILE A 1 72 ? 16.733 9.048 -0.415 1.00 87.50 72 ILE A N 1
ATOM 591 C CA . ILE A 1 72 ? 16.596 10.142 -1.383 1.00 87.50 72 ILE A CA 1
ATOM 592 C C . ILE A 1 72 ? 17.748 10.106 -2.389 1.00 87.50 72 ILE A C 1
ATOM 594 O O . ILE A 1 72 ? 17.497 10.112 -3.592 1.00 87.50 72 ILE A O 1
ATOM 598 N N . ILE A 1 73 ? 18.997 10.008 -1.921 1.00 92.31 73 ILE A N 1
ATOM 599 C CA . ILE A 1 73 ? 20.180 9.935 -2.793 1.00 92.31 73 ILE A CA 1
ATOM 600 C C . ILE A 1 73 ? 20.082 8.724 -3.722 1.00 92.31 73 ILE A C 1
ATOM 602 O O . ILE A 1 73 ? 20.278 8.860 -4.928 1.00 92.31 73 ILE A O 1
ATOM 606 N N . LEU A 1 74 ? 19.723 7.558 -3.178 1.00 91.62 74 LEU A N 1
ATOM 607 C CA . LEU A 1 74 ? 19.546 6.339 -3.962 1.00 91.62 74 LEU A CA 1
ATOM 608 C C . LEU A 1 74 ? 18.443 6.498 -5.020 1.00 91.62 74 LEU A C 1
ATOM 610 O O . LEU A 1 74 ? 18.636 6.103 -6.167 1.00 91.62 74 LEU A O 1
ATOM 614 N N . SER A 1 75 ? 17.314 7.116 -4.660 1.00 87.50 75 SER A N 1
ATOM 615 C CA . SER A 1 75 ? 16.200 7.366 -5.585 1.00 87.50 75 SER A CA 1
ATOM 616 C C . SER A 1 75 ? 16.603 8.315 -6.713 1.00 87.50 75 SER A C 1
ATOM 618 O O . SER A 1 75 ? 16.325 8.039 -7.877 1.00 87.50 75 SER A O 1
ATOM 620 N N . ILE A 1 76 ? 17.309 9.404 -6.394 1.00 93.56 76 ILE A N 1
ATOM 621 C CA . ILE A 1 76 ? 17.813 10.355 -7.394 1.00 93.56 76 ILE A CA 1
ATOM 622 C C . ILE A 1 76 ? 18.817 9.668 -8.323 1.00 93.56 76 ILE A C 1
ATOM 624 O O . ILE A 1 76 ? 18.715 9.804 -9.541 1.00 93.56 76 ILE A O 1
ATOM 628 N N . ALA A 1 77 ? 19.757 8.895 -7.774 1.00 93.69 77 ALA A N 1
ATOM 629 C CA . ALA A 1 77 ? 20.733 8.154 -8.566 1.00 93.69 77 ALA A CA 1
ATOM 630 C C . ALA A 1 77 ? 20.054 7.165 -9.527 1.00 93.69 77 ALA A C 1
ATOM 632 O O . ALA A 1 77 ? 20.422 7.104 -10.700 1.00 93.69 77 ALA A O 1
ATOM 633 N N . ALA A 1 78 ? 19.032 6.444 -9.056 1.00 92.25 78 ALA A N 1
ATOM 634 C CA . ALA A 1 78 ? 18.241 5.533 -9.876 1.00 92.25 78 ALA A CA 1
ATOM 635 C C . ALA A 1 78 ? 17.487 6.264 -10.996 1.00 92.25 78 ALA A C 1
ATOM 637 O O . ALA A 1 78 ? 17.504 5.801 -12.132 1.00 92.25 78 ALA A O 1
ATOM 638 N N . ILE A 1 79 ? 16.881 7.424 -10.714 1.00 91.00 79 ILE A N 1
ATOM 639 C CA . ILE A 1 79 ? 16.201 8.243 -11.730 1.00 91.00 79 ILE A CA 1
ATOM 640 C C . ILE A 1 79 ? 17.197 8.733 -12.784 1.00 91.00 79 ILE A C 1
ATOM 642 O O . ILE A 1 79 ? 16.928 8.620 -13.976 1.00 91.00 79 ILE A O 1
ATOM 646 N N . ILE A 1 80 ? 18.367 9.232 -12.373 1.00 92.38 80 ILE A N 1
ATOM 647 C CA . ILE A 1 80 ? 19.411 9.668 -13.311 1.00 92.38 80 ILE A CA 1
ATOM 648 C C . ILE A 1 80 ? 19.858 8.495 -14.185 1.00 92.38 80 ILE A C 1
ATOM 650 O O . ILE A 1 80 ? 19.973 8.653 -15.395 1.00 92.38 80 ILE A O 1
ATOM 654 N N . LEU A 1 81 ? 20.089 7.318 -13.599 1.00 92.06 81 LEU A N 1
ATOM 655 C CA . LEU A 1 81 ? 20.439 6.108 -14.346 1.00 92.06 81 LEU A CA 1
ATOM 656 C C . LEU A 1 81 ? 19.335 5.676 -15.316 1.00 92.06 81 LEU A C 1
ATOM 658 O O . LEU A 1 81 ? 19.650 5.312 -16.442 1.00 92.06 81 LEU A O 1
ATOM 662 N N . ALA A 1 82 ? 18.068 5.752 -14.910 1.00 89.31 82 ALA A N 1
ATOM 663 C CA . ALA A 1 82 ? 16.929 5.386 -15.746 1.00 89.31 82 ALA A CA 1
ATOM 664 C C . ALA A 1 82 ? 16.719 6.356 -16.919 1.00 89.31 82 ALA A C 1
ATOM 666 O O . ALA A 1 82 ? 16.308 5.935 -17.994 1.00 89.31 82 ALA A O 1
ATOM 667 N N . LEU A 1 83 ? 17.003 7.646 -16.720 1.00 88.94 83 LEU A N 1
ATOM 668 C CA . LEU A 1 83 ? 16.854 8.680 -17.748 1.00 88.94 83 LEU A CA 1
ATOM 669 C C . LEU A 1 83 ? 18.106 8.854 -18.618 1.00 88.94 83 LEU A C 1
ATOM 671 O O . LEU A 1 83 ? 18.051 9.527 -19.649 1.00 88.94 83 LEU A O 1
ATOM 675 N N . ARG A 1 84 ? 19.244 8.264 -18.234 1.00 89.75 84 ARG A N 1
ATOM 676 C CA . ARG A 1 84 ? 20.472 8.310 -19.035 1.00 89.75 84 ARG A CA 1
ATOM 677 C C . ARG A 1 84 ? 20.229 7.647 -20.389 1.00 89.75 84 ARG A C 1
ATOM 679 O O . ARG A 1 84 ? 19.949 6.459 -20.468 1.00 89.75 84 ARG A O 1
ATOM 686 N N . GLY A 1 85 ? 20.386 8.432 -21.452 1.00 85.69 85 GLY A N 1
ATOM 687 C CA . GLY A 1 85 ? 20.217 7.972 -22.831 1.00 85.69 85 GLY A CA 1
ATOM 688 C C . GLY A 1 85 ? 18.798 8.107 -23.385 1.00 85.69 85 GLY A C 1
ATOM 689 O O . GLY A 1 85 ? 18.592 7.788 -24.550 1.00 85.69 85 GLY A O 1
ATOM 690 N N . ILE A 1 86 ? 17.836 8.615 -22.606 1.00 87.94 86 ILE A N 1
ATOM 691 C CA . ILE A 1 86 ? 16.478 8.887 -23.091 1.00 87.94 86 ILE A CA 1
ATOM 692 C C . ILE A 1 86 ? 16.412 10.322 -23.616 1.00 87.94 86 ILE A C 1
ATOM 694 O O . ILE A 1 86 ? 16.652 11.277 -22.872 1.00 87.94 86 ILE A O 1
ATOM 698 N N . SER A 1 87 ? 16.065 10.495 -24.894 1.00 89.25 87 SER A N 1
ATOM 699 C CA . SER A 1 87 ? 15.802 11.827 -25.432 1.00 89.25 87 SER A CA 1
ATOM 700 C C . SER A 1 87 ? 14.400 12.295 -25.031 1.00 89.25 87 SER A C 1
ATOM 702 O O . SER A 1 87 ? 13.436 11.528 -25.025 1.00 89.25 87 SER A O 1
ATOM 704 N N . ILE A 1 88 ? 14.253 13.584 -24.715 1.00 87.88 88 ILE A N 1
ATOM 705 C CA . ILE A 1 88 ? 12.944 14.148 -24.349 1.00 87.88 88 ILE A CA 1
ATOM 706 C C . ILE A 1 88 ? 11.922 14.043 -25.495 1.00 87.88 88 ILE A C 1
ATOM 708 O O . ILE A 1 88 ? 10.721 13.958 -25.247 1.00 87.88 88 ILE A O 1
ATOM 712 N N . ARG A 1 89 ? 12.394 14.014 -26.751 1.00 89.06 89 ARG A N 1
ATOM 713 C CA . ARG A 1 89 ? 11.542 13.863 -27.939 1.00 89.06 89 ARG A CA 1
ATOM 714 C C . ARG A 1 89 ? 10.928 12.472 -28.011 1.00 89.06 89 ARG A C 1
ATOM 716 O O . ARG A 1 89 ? 9.746 12.369 -28.320 1.00 89.06 89 ARG A O 1
ATOM 723 N N . ASP A 1 90 ? 11.686 11.435 -27.665 1.00 89.12 90 ASP A N 1
ATOM 724 C CA . ASP A 1 90 ? 11.176 10.060 -27.655 1.00 89.12 90 ASP A CA 1
ATOM 725 C C . ASP A 1 90 ? 10.077 9.894 -26.602 1.00 89.12 90 ASP A C 1
ATOM 727 O O . ASP A 1 90 ? 9.049 9.273 -26.864 1.00 89.12 90 ASP A O 1
ATOM 731 N N . VAL A 1 91 ? 10.234 10.534 -25.436 1.00 89.69 91 VAL A N 1
ATOM 732 C CA . VAL A 1 91 ? 9.201 10.552 -24.386 1.00 89.69 91 VAL A CA 1
ATOM 733 C C . VAL A 1 91 ? 7.926 11.239 -24.876 1.00 89.69 91 VAL A C 1
ATOM 735 O O . VAL A 1 91 ? 6.830 10.721 -24.676 1.00 89.69 91 VAL A O 1
ATOM 738 N N . GLN A 1 92 ? 8.047 12.389 -25.545 1.00 91.69 92 GLN A N 1
ATOM 739 C CA . GLN A 1 92 ? 6.893 13.1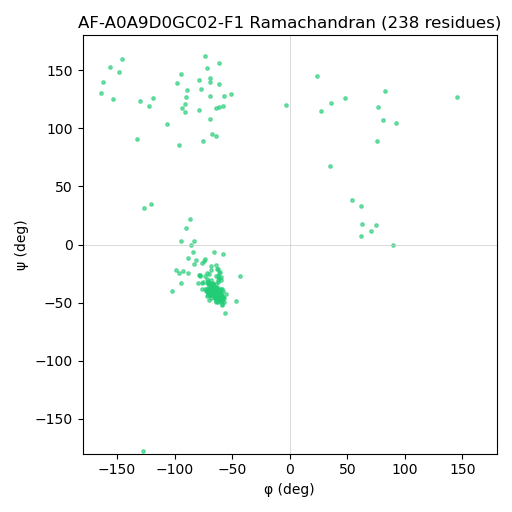04 -26.101 1.00 91.69 92 GLN A CA 1
ATOM 740 C C . GLN A 1 92 ? 6.191 12.297 -27.199 1.00 91.69 92 GLN A C 1
ATOM 742 O O . GLN A 1 92 ? 4.965 12.197 -27.195 1.00 91.69 92 GLN A O 1
ATOM 747 N N . ALA A 1 93 ? 6.955 11.685 -28.106 1.00 91.69 93 ALA A N 1
ATOM 748 C CA . ALA A 1 93 ? 6.415 10.842 -29.167 1.00 91.69 93 ALA A CA 1
ATOM 749 C C . ALA A 1 93 ? 5.712 9.592 -28.611 1.00 91.69 93 ALA A C 1
ATOM 751 O O . ALA A 1 93 ? 4.679 9.187 -29.143 1.00 91.69 93 ALA A O 1
ATOM 752 N N . ALA A 1 94 ? 6.231 9.008 -27.527 1.00 89.69 94 ALA A N 1
ATOM 753 C CA . ALA A 1 94 ? 5.597 7.891 -26.834 1.00 89.69 94 ALA A CA 1
ATOM 754 C C . ALA A 1 94 ? 4.295 8.312 -26.132 1.00 89.69 94 ALA A C 1
ATOM 756 O O . ALA A 1 94 ? 3.284 7.622 -26.247 1.00 89.69 94 ALA A O 1
ATOM 757 N N . LEU A 1 95 ? 4.284 9.466 -25.454 1.00 88.81 95 LEU A N 1
ATOM 758 C CA . LEU A 1 95 ? 3.082 10.001 -24.802 1.00 88.81 95 LEU A CA 1
ATOM 759 C C . LEU A 1 95 ? 1.971 10.343 -25.804 1.00 88.81 95 LEU A C 1
ATOM 761 O O . LEU A 1 95 ? 0.796 10.147 -25.501 1.00 88.81 95 LEU A O 1
ATOM 765 N N . ALA A 1 96 ? 2.327 10.806 -27.005 1.00 91.31 96 ALA A N 1
ATOM 766 C CA . ALA A 1 96 ? 1.366 11.094 -28.069 1.00 91.31 96 ALA A CA 1
ATOM 767 C C . ALA A 1 96 ? 0.685 9.834 -28.638 1.00 91.31 96 ALA A C 1
ATOM 769 O O . ALA A 1 96 ? -0.396 9.932 -29.212 1.00 91.31 96 ALA A O 1
ATOM 770 N N . GLN A 1 97 ? 1.298 8.658 -28.471 1.00 92.50 97 GLN A N 1
ATOM 771 C CA . GLN A 1 97 ? 0.778 7.372 -28.949 1.00 92.50 97 GLN A CA 1
ATOM 772 C C . GLN A 1 97 ? -0.029 6.607 -27.892 1.00 92.50 97 GLN A C 1
ATOM 774 O O . GLN A 1 97 ? -0.455 5.479 -28.142 1.00 92.50 97 GLN A O 1
ATOM 779 N N . VAL A 1 98 ? -0.235 7.183 -26.704 1.00 90.88 98 VAL A N 1
ATOM 780 C CA . VAL A 1 98 ? -1.026 6.541 -25.649 1.00 90.88 98 VAL A CA 1
ATOM 781 C C . VAL A 1 98 ? -2.457 6.320 -26.141 1.00 90.88 98 VAL A C 1
ATOM 783 O O . VAL A 1 98 ? -3.053 7.185 -26.770 1.00 90.88 98 VAL A O 1
ATOM 786 N N . ASP A 1 99 ? -3.035 5.161 -25.842 1.00 91.94 99 ASP A N 1
ATOM 787 C CA . ASP A 1 99 ? -4.451 4.898 -26.093 1.00 91.94 99 ASP A CA 1
ATOM 788 C C . ASP A 1 99 ? -5.266 5.227 -24.830 1.00 91.94 99 ASP A C 1
ATOM 790 O O . ASP A 1 99 ? -5.108 4.618 -23.766 1.00 91.94 99 ASP A O 1
ATOM 794 N N . TRP A 1 100 ? -6.170 6.201 -24.955 1.00 91.81 100 TRP A N 1
ATOM 795 C CA . TRP A 1 100 ? -7.012 6.692 -23.862 1.00 91.81 100 TRP A CA 1
ATOM 796 C C . TRP A 1 100 ? -7.967 5.623 -23.315 1.00 91.81 100 TRP A C 1
ATOM 798 O O . TRP A 1 100 ? -8.406 5.729 -22.169 1.00 91.81 100 TRP A O 1
ATOM 808 N N . ARG A 1 101 ? -8.277 4.569 -24.080 1.00 94.25 101 ARG A N 1
ATOM 809 C CA . ARG A 1 101 ? -9.128 3.461 -23.617 1.00 94.25 101 ARG A CA 1
ATOM 810 C C . ARG A 1 101 ? -8.492 2.749 -22.427 1.00 94.25 101 ARG A C 1
ATOM 812 O O . ARG A 1 101 ? -9.157 2.529 -21.416 1.00 94.25 101 ARG A O 1
ATOM 819 N N . TRP A 1 102 ? -7.193 2.463 -22.505 1.00 92.56 102 TRP A N 1
ATOM 820 C CA . TRP A 1 102 ? -6.452 1.816 -21.419 1.00 92.56 102 TRP A CA 1
ATOM 821 C C . TRP A 1 102 ? -6.292 2.721 -20.196 1.00 92.56 102 TRP A C 1
ATOM 823 O O . TRP A 1 102 ? -6.309 2.230 -19.064 1.00 92.56 102 TRP A O 1
ATOM 833 N N . MET A 1 103 ? -6.226 4.040 -20.402 1.00 92.25 103 MET A N 1
ATOM 834 C CA . MET A 1 103 ? -6.246 5.022 -19.314 1.00 92.25 103 MET A CA 1
ATOM 835 C C . MET A 1 103 ? -7.544 4.913 -18.500 1.00 92.25 103 MET A C 1
ATOM 837 O O . MET A 1 103 ? -7.507 4.803 -17.274 1.00 92.25 103 MET A O 1
ATOM 841 N N . TRP A 1 104 ? -8.694 4.872 -19.181 1.00 95.12 104 TRP A N 1
ATOM 842 C CA . TRP A 1 104 ? -9.999 4.733 -18.530 1.00 95.12 104 TRP A CA 1
ATOM 843 C C . TRP A 1 104 ? -10.170 3.389 -17.830 1.00 95.12 104 TRP A C 1
ATOM 845 O O . TRP A 1 104 ? -10.629 3.357 -16.689 1.00 95.12 104 TRP A O 1
ATOM 855 N N . VAL A 1 105 ? -9.751 2.290 -18.467 1.00 96.06 105 VAL A N 1
ATOM 856 C CA . VAL A 1 105 ? -9.768 0.958 -17.842 1.00 96.06 105 VAL A CA 1
ATOM 857 C C . VAL A 1 105 ? -8.952 0.968 -16.550 1.00 96.06 105 VAL A C 1
ATOM 859 O O . VAL A 1 105 ? -9.440 0.527 -15.511 1.00 96.06 105 VAL A O 1
ATOM 862 N N . THR A 1 106 ? -7.750 1.543 -16.578 1.00 94.06 106 THR A N 1
ATOM 863 C CA . THR A 1 106 ? -6.888 1.651 -15.393 1.00 94.06 106 THR A CA 1
ATOM 864 C C . THR A 1 106 ? -7.552 2.469 -14.288 1.00 94.06 106 THR A C 1
ATOM 866 O O . THR A 1 106 ? -7.571 2.043 -13.134 1.00 94.06 106 THR A O 1
ATOM 869 N N . LEU A 1 107 ? -8.155 3.612 -14.628 1.00 95.31 107 LEU A N 1
ATOM 870 C CA . LEU A 1 107 ? -8.839 4.465 -13.656 1.00 95.31 107 LEU A CA 1
ATOM 871 C C . LEU A 1 107 ? -10.018 3.743 -12.986 1.00 95.31 107 LEU A C 1
ATOM 873 O O . LEU A 1 107 ? -10.166 3.804 -11.764 1.00 95.31 107 LEU A O 1
ATOM 877 N N . ILE A 1 108 ? -10.822 3.018 -13.768 1.00 96.44 108 ILE A N 1
ATOM 878 C CA . ILE A 1 108 ? -11.940 2.217 -13.255 1.00 96.44 108 ILE A CA 1
ATOM 879 C C . ILE A 1 108 ? -11.418 1.114 -12.332 1.00 96.44 108 ILE A C 1
ATOM 881 O O . ILE A 1 108 ? -11.939 0.946 -11.231 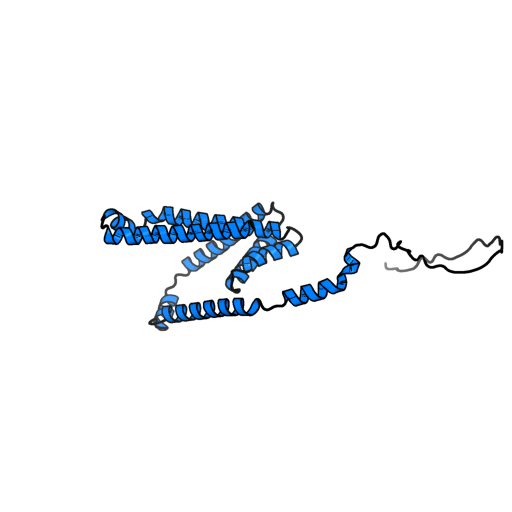1.00 96.44 108 ILE A O 1
ATOM 885 N N . LEU A 1 109 ? -10.364 0.396 -12.728 1.00 95.38 109 LEU A N 1
ATOM 886 C CA . LEU A 1 109 ? -9.770 -0.660 -11.905 1.00 95.38 109 LEU A CA 1
ATOM 887 C C . LEU A 1 109 ? -9.204 -0.121 -10.584 1.00 95.38 109 LEU A C 1
ATOM 889 O O . LEU A 1 109 ? -9.380 -0.753 -9.539 1.00 95.38 109 LEU A O 1
ATOM 893 N N . ILE A 1 110 ? -8.580 1.061 -10.596 1.00 92.94 110 ILE A N 1
ATOM 894 C CA . ILE A 1 110 ? -8.114 1.735 -9.376 1.00 92.94 110 ILE A CA 1
ATOM 895 C C . ILE A 1 110 ? -9.303 2.073 -8.475 1.00 92.94 110 ILE A C 1
ATOM 897 O O . ILE A 1 110 ? -9.277 1.748 -7.286 1.00 92.94 110 ILE A O 1
ATOM 901 N N . ALA A 1 111 ? -10.364 2.667 -9.027 1.00 94.12 111 ALA A N 1
ATOM 902 C CA . ALA A 1 111 ? -11.563 2.992 -8.263 1.00 94.12 111 ALA A CA 1
ATOM 903 C C . ALA A 1 111 ? -12.180 1.731 -7.639 1.00 94.12 111 ALA A C 1
ATOM 905 O O . ALA A 1 111 ? -12.376 1.682 -6.425 1.00 94.12 111 ALA A O 1
ATOM 906 N N . VAL A 1 112 ? -12.403 0.679 -8.434 1.00 95.12 112 VAL A N 1
ATOM 907 C CA . VAL A 1 112 ? -12.922 -0.620 -7.972 1.00 95.12 112 VAL A CA 1
ATOM 908 C C . VAL A 1 112 ? -12.048 -1.199 -6.859 1.00 95.12 112 VAL A C 1
ATOM 910 O O . VAL A 1 112 ? -12.566 -1.656 -5.842 1.00 95.12 112 VAL A O 1
ATOM 913 N N . THR A 1 113 ? -10.725 -1.114 -6.992 1.00 91.31 113 THR A N 1
ATOM 914 C CA . THR A 1 113 ? -9.788 -1.570 -5.958 1.00 91.31 113 THR A CA 1
ATOM 915 C C . THR A 1 113 ? -9.976 -0.805 -4.647 1.00 91.31 113 THR A C 1
ATOM 917 O O . THR A 1 113 ? -10.010 -1.419 -3.579 1.00 91.31 113 THR A O 1
ATOM 920 N N . LEU A 1 114 ? -10.136 0.521 -4.699 1.00 91.94 114 LEU A N 1
ATOM 921 C CA . LEU A 1 114 ? -10.404 1.337 -3.511 1.00 91.94 114 LEU A CA 1
ATOM 922 C C . LEU A 1 114 ? -11.751 0.976 -2.866 1.00 91.94 114 LEU A C 1
ATOM 924 O O . LEU A 1 114 ? -11.826 0.868 -1.641 1.00 91.94 114 LEU A O 1
ATOM 928 N N . PHE A 1 115 ? -12.785 0.710 -3.673 1.00 93.69 115 PHE A N 1
ATOM 929 C CA . PHE A 1 115 ? -14.088 0.248 -3.187 1.00 93.69 115 PHE A CA 1
ATOM 930 C C . PHE A 1 115 ? -14.006 -1.105 -2.481 1.00 93.69 115 PHE A C 1
ATOM 932 O O . PHE A 1 115 ? -14.489 -1.234 -1.357 1.00 93.69 115 PHE A O 1
ATOM 939 N N . ILE A 1 116 ? -13.359 -2.097 -3.093 1.00 91.81 116 ILE A N 1
ATOM 940 C CA . ILE A 1 116 ? -13.193 -3.432 -2.501 1.00 91.81 116 ILE A CA 1
ATOM 941 C C . ILE A 1 116 ? -12.382 -3.346 -1.205 1.00 91.81 116 ILE A C 1
ATOM 943 O O . ILE A 1 116 ? -12.735 -3.975 -0.208 1.00 91.81 116 ILE A O 1
ATOM 947 N N . ARG A 1 117 ? -11.319 -2.535 -1.178 1.00 89.44 117 ARG A N 1
ATOM 948 C CA . ARG A 1 117 ? -10.514 -2.332 0.035 1.00 89.44 117 ARG A CA 1
ATOM 949 C C . ARG A 1 117 ? -11.336 -1.691 1.155 1.00 89.44 117 ARG A C 1
ATOM 951 O O . ARG A 1 117 ? -11.247 -2.143 2.294 1.00 89.44 117 ARG A O 1
ATOM 958 N N . ALA A 1 118 ? -12.175 -0.701 0.847 1.00 91.56 118 ALA A N 1
ATOM 959 C CA . ALA A 1 118 ? -13.087 -0.104 1.827 1.00 91.56 118 ALA A CA 1
ATOM 960 C C . ALA A 1 118 ? -14.132 -1.095 2.334 1.00 91.56 118 ALA A C 1
ATOM 962 O O . ALA A 1 118 ? -14.400 -1.129 3.537 1.00 91.56 118 ALA A O 1
ATOM 963 N N . ALA A 1 119 ? -14.647 -1.947 1.446 1.00 91.12 119 ALA A N 1
ATOM 964 C CA . ALA A 1 119 ? -15.526 -3.053 1.797 1.00 91.12 119 ALA A CA 1
ATOM 965 C C . ALA A 1 119 ? -14.887 -3.980 2.820 1.00 91.12 119 ALA A C 1
ATOM 967 O O . ALA A 1 119 ? -15.397 -4.148 3.928 1.00 91.12 119 ALA A O 1
ATOM 968 N N . ARG A 1 120 ? -13.732 -4.532 2.451 1.00 90.00 120 ARG A N 1
ATOM 969 C CA . ARG A 1 120 ? -12.982 -5.492 3.254 1.00 90.00 120 ARG A CA 1
ATOM 970 C C . ARG A 1 120 ? -12.626 -4.914 4.617 1.00 90.00 120 ARG A C 1
ATOM 972 O O . ARG A 1 120 ? -12.849 -5.563 5.633 1.00 90.00 120 ARG A O 1
ATOM 979 N N . TRP A 1 121 ? -12.134 -3.678 4.651 1.00 89.12 121 TRP A N 1
ATOM 980 C CA . TRP A 1 121 ? -11.743 -3.037 5.901 1.00 89.12 121 TRP A CA 1
ATOM 981 C C . TRP A 1 121 ? -12.939 -2.772 6.819 1.00 89.12 121 TRP A C 1
ATOM 983 O O . TRP A 1 121 ? -12.852 -2.972 8.028 1.00 89.12 121 TRP A O 1
ATOM 993 N N . ARG A 1 122 ? -14.096 -2.407 6.253 1.00 89.75 122 ARG A N 1
ATOM 994 C CA . ARG A 1 122 ? -15.331 -2.269 7.027 1.00 89.75 122 ARG A CA 1
ATOM 995 C C . ARG A 1 122 ? -15.770 -3.602 7.641 1.00 89.75 122 ARG A C 1
ATOM 997 O O . ARG A 1 122 ? -16.188 -3.607 8.796 1.00 89.75 122 ARG A O 1
ATOM 1004 N N . VAL A 1 123 ? -15.661 -4.706 6.901 1.00 88.88 123 VAL A N 1
ATOM 1005 C CA . VAL A 1 123 ? -15.968 -6.056 7.405 1.00 88.88 123 VAL A CA 1
ATOM 1006 C C . VAL A 1 123 ? -15.009 -6.452 8.531 1.00 88.88 123 VAL A C 1
ATOM 1008 O O . VAL A 1 123 ? -15.463 -6.898 9.580 1.00 88.88 123 VAL A O 1
ATOM 1011 N N . LEU A 1 124 ? -13.702 -6.218 8.360 1.00 84.50 124 LEU A N 1
ATOM 1012 C CA . LEU A 1 124 ? -12.677 -6.507 9.377 1.00 84.50 124 LEU A CA 1
ATOM 1013 C C . LEU A 1 124 ? -12.900 -5.743 10.688 1.00 84.50 124 LEU A C 1
ATOM 1015 O O . LEU A 1 124 ? -12.570 -6.241 11.758 1.00 84.50 124 LEU A O 1
ATOM 1019 N N . LEU A 1 125 ? -13.484 -4.549 10.608 1.00 85.31 125 LEU A N 1
ATOM 1020 C CA . LEU A 1 125 ? -13.827 -3.720 11.763 1.00 85.31 125 LEU A CA 1
ATOM 1021 C C . LEU A 1 125 ? -15.241 -3.984 12.306 1.00 85.31 125 LEU A C 1
ATOM 1023 O O . LEU A 1 125 ? -15.774 -3.157 13.044 1.00 85.31 125 LEU A O 1
ATOM 1027 N N . GLY A 1 126 ? -15.886 -5.085 11.910 1.00 85.56 126 GLY A N 1
ATOM 1028 C CA . GLY A 1 126 ? -17.226 -5.436 12.386 1.00 85.56 126 GLY A CA 1
ATOM 1029 C C . GLY A 1 126 ? -18.292 -4.403 12.010 1.00 85.56 126 GLY A C 1
ATOM 1030 O O . GLY A 1 126 ? -19.218 -4.159 12.774 1.00 85.56 126 GLY A O 1
ATOM 1031 N N . TYR A 1 127 ? -18.150 -3.752 10.853 1.00 85.12 127 TYR A N 1
ATOM 1032 C CA . TYR A 1 127 ? -19.037 -2.696 10.354 1.00 85.12 127 TYR A CA 1
ATOM 1033 C C . TYR A 1 127 ? -19.115 -1.418 11.206 1.00 85.12 127 TYR A C 1
ATOM 1035 O O . TYR A 1 127 ? -20.006 -0.600 10.968 1.00 85.12 127 TYR A O 1
ATOM 1043 N N . ALA A 1 128 ? -18.153 -1.184 12.107 1.00 85.38 128 ALA A N 1
ATOM 1044 C CA . ALA A 1 128 ? -18.106 0.007 12.960 1.00 85.38 128 ALA A CA 1
ATOM 1045 C C . ALA A 1 128 ? -17.991 1.338 12.183 1.00 85.38 128 ALA A C 1
ATOM 1047 O O . ALA A 1 128 ? -18.456 2.380 12.641 1.00 85.38 128 ALA A O 1
ATOM 1048 N N . LEU A 1 129 ? -17.384 1.338 10.990 1.00 87.00 129 LEU A N 1
ATOM 1049 C CA . LEU A 1 129 ? -17.273 2.523 10.129 1.00 87.00 129 LEU A CA 1
ATOM 1050 C C . LEU A 1 129 ? -18.405 2.588 9.097 1.00 87.00 129 LEU A C 1
ATOM 1052 O O . LEU A 1 129 ? -18.845 1.569 8.573 1.00 87.00 129 LEU A O 1
ATOM 1056 N N . SER A 1 130 ? -18.837 3.804 8.743 1.00 90.19 130 SER A N 1
ATOM 1057 C CA . SER A 1 130 ? -19.756 4.001 7.617 1.00 90.19 130 SER A CA 1
ATOM 1058 C C . SER A 1 130 ? -19.008 3.814 6.296 1.00 90.19 130 SER A C 1
ATOM 1060 O O . SER A 1 130 ? -17.780 3.899 6.249 1.00 90.19 130 SER A O 1
ATOM 1062 N N . TRP A 1 131 ? -19.739 3.599 5.201 1.00 91.75 131 TRP A N 1
ATOM 1063 C CA . TRP A 1 131 ? -19.121 3.403 3.887 1.00 91.75 131 TRP A CA 1
ATOM 1064 C C . TRP A 1 131 ? -18.290 4.604 3.433 1.00 91.75 131 TRP A C 1
ATOM 1066 O O . TRP A 1 131 ? -17.164 4.450 2.968 1.00 91.75 131 TRP A O 1
ATOM 1076 N N . ARG A 1 132 ? -18.833 5.810 3.629 1.00 91.31 132 ARG A N 1
ATOM 1077 C CA . ARG A 1 132 ? -18.167 7.067 3.271 1.00 91.31 132 ARG A CA 1
ATOM 1078 C C . ARG A 1 132 ? -16.908 7.287 4.102 1.00 91.31 132 ARG A C 1
ATOM 1080 O O . ARG A 1 132 ? -15.895 7.720 3.566 1.00 91.31 132 ARG A O 1
ATOM 1087 N N . ASP A 1 133 ? -16.960 6.940 5.387 1.00 90.75 133 ASP A N 1
ATOM 1088 C CA . ASP A 1 133 ? -15.808 7.095 6.275 1.00 90.75 133 ASP A CA 1
ATOM 1089 C C . ASP A 1 133 ? -14.705 6.095 5.932 1.00 90.75 133 ASP A C 1
ATOM 1091 O O . ASP A 1 133 ? -13.542 6.479 5.866 1.00 90.75 133 ASP A O 1
ATOM 1095 N N . ALA A 1 134 ? -15.060 4.837 5.654 1.00 90.94 134 ALA A N 1
ATOM 1096 C CA . ALA A 1 134 ? -14.102 3.816 5.240 1.00 90.94 134 ALA A CA 1
ATOM 1097 C C . ALA A 1 134 ? -13.412 4.190 3.918 1.00 90.94 134 ALA A C 1
ATOM 1099 O O . ALA A 1 134 ? -12.185 4.167 3.840 1.00 90.94 134 ALA A O 1
ATOM 1100 N N . LEU A 1 135 ? -14.186 4.600 2.906 1.00 93.06 135 LEU A N 1
ATOM 1101 C CA . LEU A 1 135 ? -13.652 5.065 1.622 1.00 93.06 135 LEU A CA 1
ATOM 1102 C C . LEU A 1 135 ? -12.753 6.294 1.781 1.00 93.06 135 LEU A C 1
ATOM 1104 O O . LEU A 1 135 ? -11.647 6.312 1.247 1.00 93.06 135 LEU A O 1
ATOM 1108 N N . GLY A 1 136 ? -13.199 7.301 2.537 1.00 91.94 136 GLY A N 1
ATOM 1109 C CA . GLY A 1 136 ? -12.435 8.528 2.756 1.00 91.94 136 GLY A CA 1
ATOM 1110 C C . GLY A 1 136 ? -11.120 8.279 3.495 1.00 91.94 136 GLY A C 1
ATOM 1111 O O . GLY A 1 136 ? -10.077 8.776 3.081 1.00 91.94 136 GLY A O 1
ATOM 1112 N N . LEU A 1 137 ? -11.145 7.463 4.552 1.00 91.38 137 LEU A N 1
ATOM 1113 C CA . LEU A 1 137 ? -9.948 7.120 5.323 1.00 91.38 137 LEU A CA 1
ATOM 1114 C C . LEU A 1 137 ? -8.957 6.282 4.513 1.00 91.38 137 LEU A C 1
ATOM 1116 O O . LEU A 1 137 ? -7.755 6.524 4.601 1.00 91.38 137 LEU A O 1
ATOM 1120 N N . ILE A 1 138 ? -9.435 5.341 3.693 1.00 90.81 138 ILE A N 1
ATOM 1121 C CA . ILE A 1 138 ? -8.565 4.604 2.769 1.00 90.81 138 ILE A CA 1
ATOM 1122 C C . ILE A 1 138 ? -7.972 5.543 1.722 1.00 90.81 138 ILE A C 1
ATOM 1124 O O . ILE A 1 138 ? -6.766 5.497 1.507 1.00 90.81 138 ILE A O 1
ATOM 1128 N N . GLY A 1 139 ? -8.774 6.421 1.116 1.00 91.31 139 GLY A N 1
ATOM 1129 C CA . GLY A 1 139 ? -8.288 7.398 0.140 1.00 91.31 139 GLY 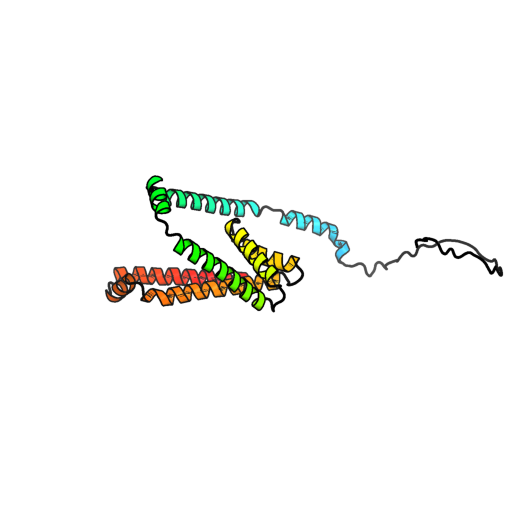A CA 1
ATOM 1130 C C . GLY A 1 139 ? -7.188 8.294 0.713 1.00 91.31 139 GLY A C 1
ATOM 1131 O O . GLY A 1 139 ? -6.109 8.391 0.134 1.00 91.31 139 GLY A O 1
ATOM 1132 N N . ILE A 1 140 ? -7.415 8.872 1.897 1.00 89.69 140 ILE A N 1
ATOM 1133 C CA . ILE A 1 140 ? -6.415 9.681 2.609 1.00 89.69 140 ILE 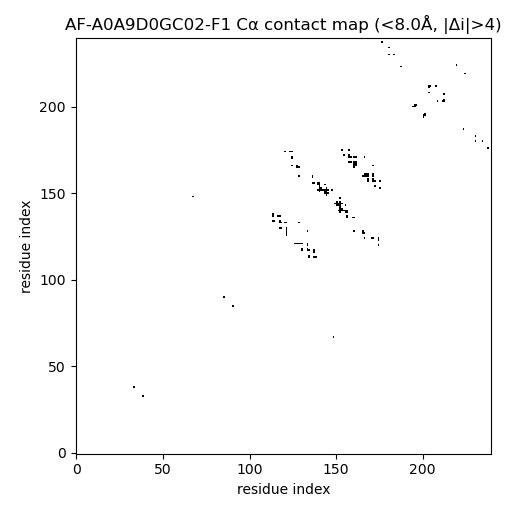A CA 1
ATOM 1134 C C . ILE A 1 140 ? -5.168 8.847 2.927 1.00 89.69 140 ILE A C 1
ATOM 1136 O O . ILE A 1 140 ? -4.054 9.303 2.688 1.00 89.69 140 ILE A O 1
ATOM 1140 N N . GLY A 1 141 ? -5.331 7.611 3.407 1.00 88.62 141 GLY A N 1
ATOM 1141 C CA . GLY A 1 141 ? -4.206 6.712 3.670 1.00 88.62 141 GLY A CA 1
ATOM 1142 C C . GLY A 1 141 ? -3.371 6.417 2.418 1.00 88.62 141 GLY A C 1
ATOM 1143 O O . GLY A 1 141 ? -2.143 6.390 2.483 1.00 88.62 141 GLY A O 1
ATOM 1144 N N . TYR A 1 142 ? -4.003 6.268 1.254 1.00 87.38 142 TYR A N 1
ATOM 1145 C CA . TYR A 1 142 ? -3.296 6.090 -0.016 1.00 87.38 142 TYR A CA 1
ATOM 1146 C C . TYR A 1 142 ? -2.563 7.353 -0.464 1.00 87.38 142 TYR A C 1
ATOM 1148 O O . TYR A 1 142 ? -1.401 7.265 -0.858 1.00 87.38 142 TYR A O 1
ATOM 1156 N N . LEU A 1 143 ? -3.196 8.522 -0.346 1.00 88.62 143 LEU A N 1
ATOM 1157 C CA . LEU A 1 143 ? -2.557 9.803 -0.658 1.00 88.62 143 LEU A CA 1
ATOM 1158 C C . LEU A 1 143 ? -1.332 10.042 0.230 1.00 88.62 143 LEU A C 1
ATOM 1160 O O . LEU A 1 143 ? -0.251 10.344 -0.269 1.00 88.62 143 LEU A O 1
ATOM 1164 N N . ILE A 1 144 ? -1.474 9.828 1.540 1.00 87.31 144 ILE A N 1
ATOM 1165 C CA . ILE A 1 144 ? -0.377 9.970 2.502 1.00 87.31 144 ILE A CA 1
ATOM 1166 C C . ILE A 1 144 ? 0.742 8.976 2.192 1.00 87.31 144 ILE A C 1
ATOM 1168 O O . ILE A 1 144 ? 1.909 9.351 2.229 1.00 87.31 144 ILE A O 1
ATOM 1172 N N . SER A 1 145 ? 0.411 7.730 1.846 1.00 84.88 145 SER A N 1
ATOM 1173 C CA . SER A 1 145 ? 1.413 6.725 1.463 1.00 84.88 145 SER A CA 1
ATOM 1174 C C . SER A 1 145 ? 2.182 7.089 0.191 1.00 84.88 145 SER A C 1
ATOM 1176 O O . SER A 1 145 ? 3.311 6.635 0.035 1.00 84.88 145 SER A O 1
ATOM 1178 N N . GLY A 1 146 ? 1.584 7.875 -0.710 1.00 81.31 146 GLY A N 1
ATOM 1179 C CA . GLY A 1 146 ? 2.245 8.360 -1.922 1.00 81.31 146 GLY A CA 1
ATOM 1180 C C . GLY A 1 146 ? 3.200 9.533 -1.681 1.00 81.31 146 GLY A C 1
ATOM 1181 O O . GLY A 1 146 ? 4.147 9.702 -2.441 1.00 81.31 146 GLY A O 1
ATOM 1182 N N . VAL A 1 147 ? 2.968 10.328 -0.631 1.00 80.94 147 VAL A N 1
ATOM 1183 C CA . VAL A 1 147 ? 3.739 11.552 -0.344 1.00 80.94 147 VAL A CA 1
ATOM 1184 C C . VAL A 1 147 ? 4.764 11.345 0.770 1.00 80.94 147 VAL A C 1
ATOM 1186 O O . VAL A 1 147 ? 5.875 11.865 0.690 1.00 80.94 147 VAL A O 1
ATOM 1189 N N . LEU A 1 148 ? 4.409 10.610 1.828 1.00 76.69 148 LEU A N 1
ATOM 1190 C CA . LEU A 1 148 ? 5.272 10.445 2.993 1.00 76.69 148 LEU A CA 1
ATOM 1191 C C . LEU A 1 148 ? 6.215 9.242 2.845 1.00 76.69 148 LEU A C 1
ATOM 1193 O O . LEU A 1 148 ? 5.761 8.129 2.549 1.00 76.69 148 LEU A O 1
ATOM 1197 N N . PRO A 1 149 ? 7.518 9.414 3.148 1.00 62.03 149 PRO A N 1
ATOM 1198 C CA . PRO A 1 149 ? 8.425 8.285 3.298 1.00 62.03 149 PRO A CA 1
ATOM 1199 C C . PRO A 1 149 ? 7.960 7.385 4.457 1.00 62.03 149 PRO A C 1
ATOM 1201 O O . PRO A 1 149 ? 7.269 7.836 5.369 1.00 62.03 149 PRO A O 1
ATOM 1204 N N . LEU A 1 150 ? 8.350 6.104 4.428 1.00 64.19 150 LEU A N 1
ATOM 1205 C CA . LEU A 1 150 ? 8.031 5.079 5.446 1.00 64.19 150 LEU A CA 1
ATOM 1206 C C . LEU A 1 150 ? 6.592 4.525 5.431 1.00 64.19 150 LEU A C 1
ATOM 1208 O O . LEU A 1 150 ? 6.186 3.879 6.393 1.00 64.19 150 LEU A O 1
ATOM 1212 N N . ARG A 1 151 ? 5.824 4.708 4.344 1.00 67.94 151 ARG A N 1
ATOM 1213 C CA . ARG A 1 151 ? 4.457 4.148 4.202 1.00 67.94 151 ARG A CA 1
ATOM 1214 C C . ARG A 1 151 ? 3.529 4.526 5.372 1.00 67.94 151 ARG A C 1
ATOM 1216 O O . ARG A 1 151 ? 2.684 3.744 5.802 1.00 67.94 151 ARG A O 1
ATOM 1223 N N . ALA A 1 152 ? 3.660 5.760 5.861 1.00 76.56 152 ALA A N 1
ATOM 1224 C CA . ALA A 1 152 ? 2.915 6.282 7.009 1.00 76.56 152 ALA A CA 1
ATOM 1225 C C . ALA A 1 152 ? 1.394 6.413 6.785 1.00 76.56 152 ALA A C 1
ATOM 1227 O O . ALA A 1 152 ? 0.652 6.711 7.721 1.00 76.56 152 ALA A O 1
ATOM 1228 N N . GLY A 1 153 ? 0.898 6.180 5.568 1.00 78.50 153 GLY A N 1
ATOM 1229 C CA . GLY A 1 153 ? -0.527 6.290 5.274 1.00 78.50 153 GLY A CA 1
ATOM 1230 C C . GLY A 1 153 ? -1.389 5.170 5.864 1.00 78.50 153 GLY A C 1
ATOM 1231 O O . GLY A 1 153 ? -2.564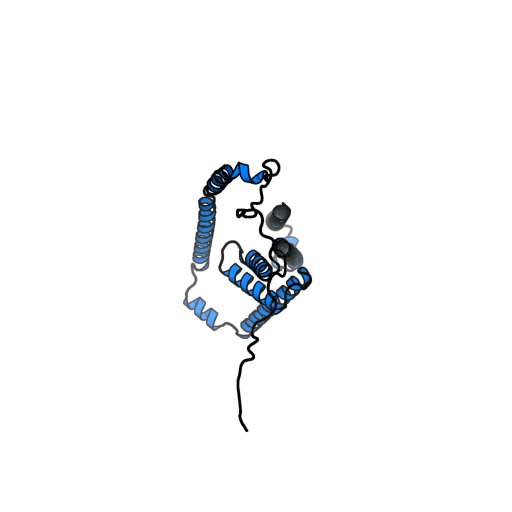 5.385 6.162 1.00 78.50 153 GLY A O 1
ATOM 1232 N N . ASP A 1 154 ? -0.801 4.006 6.124 1.00 81.31 154 ASP A N 1
ATOM 1233 C CA . ASP A 1 154 ? -1.473 2.885 6.781 1.00 81.31 154 ASP A CA 1
ATOM 1234 C C . ASP A 1 154 ? -1.769 3.155 8.271 1.00 81.31 154 ASP A C 1
ATOM 1236 O O . ASP A 1 154 ? -2.919 2.992 8.694 1.00 81.31 154 ASP A O 1
ATOM 1240 N N . PRO A 1 155 ? -0.799 3.645 9.066 1.00 82.38 155 PRO A N 1
ATOM 1241 C CA . PRO A 1 155 ? -1.076 4.207 10.383 1.00 82.38 155 PRO A CA 1
ATOM 1242 C C . PRO A 1 155 ? -2.036 5.398 10.335 1.00 82.38 155 PRO A C 1
ATOM 1244 O O . PRO A 1 155 ? -2.913 5.511 11.190 1.00 82.38 155 PRO A O 1
ATOM 1247 N N . ALA A 1 156 ? -1.921 6.266 9.323 1.00 84.38 156 ALA A N 1
ATOM 1248 C CA . ALA A 1 156 ? -2.759 7.458 9.222 1.00 84.38 156 ALA A CA 1
ATOM 1249 C C . ALA A 1 156 ? -4.255 7.124 9.105 1.00 84.38 156 ALA A C 1
ATOM 1251 O O . ALA A 1 156 ? -5.070 7.748 9.787 1.00 84.38 156 ALA A O 1
ATOM 1252 N N . ARG A 1 157 ? -4.640 6.108 8.315 1.00 86.25 157 ARG A N 1
ATOM 1253 C CA . ARG A 1 157 ? -6.050 5.669 8.251 1.00 86.25 157 ARG A CA 1
ATOM 1254 C C . ARG A 1 157 ? -6.539 5.063 9.568 1.00 86.25 157 ARG A C 1
ATOM 1256 O O . ARG A 1 157 ? -7.700 5.257 9.922 1.00 86.25 157 ARG A O 1
ATOM 1263 N N . ALA A 1 158 ? -5.669 4.367 10.303 1.00 84.44 158 ALA A N 1
ATOM 1264 C CA . ALA A 1 158 ? -6.012 3.779 11.594 1.00 84.44 158 ALA A CA 1
ATOM 1265 C C . ALA A 1 158 ? -6.255 4.871 12.643 1.00 84.44 158 ALA A C 1
ATOM 1267 O O . ALA A 1 158 ? -7.288 4.856 13.306 1.00 84.44 158 ALA A O 1
ATOM 1268 N N . VAL A 1 159 ? -5.376 5.875 12.715 1.00 85.56 159 VAL A N 1
ATOM 1269 C CA . VAL A 1 159 ? -5.563 7.062 13.566 1.00 85.56 159 VAL A CA 1
ATOM 1270 C C . VAL A 1 159 ? -6.807 7.852 13.144 1.00 85.56 159 VAL A C 1
ATOM 1272 O O . VAL A 1 159 ? -7.598 8.271 13.980 1.00 85.56 159 VAL A O 1
ATOM 1275 N N . GLY A 1 160 ? -7.059 8.013 11.846 1.00 85.94 160 GLY A N 1
ATOM 1276 C CA . GLY A 1 160 ? -8.280 8.671 11.379 1.00 85.94 160 GLY A CA 1
ATOM 1277 C C . GLY A 1 160 ? -9.566 7.930 11.780 1.00 85.94 160 GLY A C 1
ATOM 1278 O O . GLY A 1 160 ? -10.581 8.570 12.057 1.00 85.94 160 GLY A O 1
ATOM 1279 N N . ALA A 1 161 ? -9.534 6.595 11.865 1.00 86.00 161 ALA A N 1
ATOM 1280 C CA . ALA A 1 161 ? -10.659 5.800 12.361 1.00 86.00 161 ALA A CA 1
ATOM 1281 C C . ALA A 1 161 ? -10.892 5.989 13.867 1.00 86.00 161 ALA A C 1
ATOM 1283 O O . ALA A 1 161 ? -12.047 6.056 14.299 1.00 86.00 161 ALA A O 1
ATOM 1284 N N . THR A 1 162 ? -9.822 6.123 14.659 1.00 84.81 162 THR A N 1
ATOM 1285 C CA . THR A 1 162 ? -9.943 6.354 16.106 1.00 84.81 162 THR A CA 1
ATOM 1286 C C . THR A 1 162 ? -10.444 7.742 16.444 1.00 84.81 162 THR A C 1
ATOM 1288 O O . THR A 1 162 ? -11.278 7.882 17.334 1.00 84.81 162 THR A O 1
ATOM 1291 N N . LEU A 1 163 ? -9.999 8.761 15.706 1.00 83.56 163 LEU A N 1
ATOM 1292 C CA . LEU A 1 163 ? -10.453 10.141 15.883 1.00 83.56 163 LEU A CA 1
ATOM 1293 C C . LEU A 1 163 ? -11.958 10.295 15.638 1.00 83.56 163 LEU A C 1
ATOM 1295 O O . LEU A 1 163 ? -12.587 11.196 16.182 1.00 83.56 163 LEU A O 1
ATOM 1299 N N . ARG A 1 164 ? -12.560 9.391 14.858 1.00 81.50 164 ARG A N 1
ATOM 1300 C CA . ARG A 1 164 ? -14.014 9.332 14.653 1.00 81.50 164 ARG A CA 1
ATOM 1301 C C . ARG A 1 164 ? -14.764 8.578 15.759 1.00 81.50 164 ARG A C 1
ATOM 1303 O O . ARG A 1 164 ? -15.975 8.412 15.647 1.00 81.50 164 ARG A O 1
ATOM 1310 N N . GLY A 1 165 ? -14.067 8.112 16.798 1.00 68.50 165 GLY A N 1
ATOM 1311 C CA . GLY A 1 165 ? -14.637 7.478 17.990 1.00 68.50 165 GLY A CA 1
ATOM 1312 C C . GLY A 1 165 ? -15.222 6.081 17.771 1.00 68.50 165 GLY A C 1
ATOM 1313 O O . GLY A 1 165 ? -15.928 5.584 18.641 1.00 68.50 165 GLY A O 1
ATOM 1314 N N . ARG A 1 166 ? -14.977 5.448 16.614 1.00 70.00 166 ARG A N 1
ATOM 1315 C CA . ARG A 1 166 ? -15.670 4.202 16.233 1.00 70.00 166 ARG A CA 1
ATOM 1316 C C . ARG A 1 166 ? -14.881 2.926 16.501 1.00 70.00 166 ARG A C 1
ATOM 1318 O O . ARG A 1 166 ? -15.479 1.861 16.581 1.00 70.00 166 ARG A O 1
ATOM 1325 N N . VAL A 1 167 ? -13.555 3.016 16.605 1.00 79.88 167 VAL A N 1
ATOM 1326 C CA . VAL A 1 167 ? -12.664 1.858 16.783 1.00 79.88 167 VAL A CA 1
ATOM 1327 C C . VAL A 1 167 ? -11.439 2.270 17.606 1.00 79.88 167 VAL A C 1
ATOM 1329 O O . VAL A 1 167 ? -10.996 3.413 17.509 1.00 79.88 167 VAL A O 1
ATOM 1332 N N . SER A 1 168 ? -10.867 1.359 18.399 1.00 82.94 168 SER A N 1
ATOM 1333 C CA . SER A 1 168 ? -9.585 1.588 19.077 1.00 82.94 168 SER A CA 1
ATOM 1334 C C . SER A 1 168 ? -8.406 1.573 18.091 1.00 82.94 168 SER A C 1
ATOM 1336 O O . SER A 1 168 ? -8.446 0.897 17.060 1.00 82.94 168 SER A O 1
ATOM 1338 N N . ALA A 1 169 ? -7.330 2.304 18.413 1.00 75.75 169 ALA A N 1
ATOM 1339 C CA . ALA A 1 169 ? -6.156 2.421 17.530 1.00 75.75 169 ALA A CA 1
ATOM 1340 C C . ALA A 1 169 ? -5.496 1.069 17.304 1.00 75.75 169 ALA A C 1
ATOM 1342 O O . ALA A 1 169 ? -5.117 0.737 16.186 1.00 75.75 169 ALA A O 1
ATOM 1343 N N . LEU A 1 170 ? -5.424 0.281 18.375 1.00 79.50 170 LEU A N 1
ATOM 1344 C CA . LEU A 1 170 ? -4.839 -1.045 18.359 1.00 79.50 170 LEU A CA 1
ATOM 1345 C C . LEU A 1 170 ? -5.638 -2.002 17.467 1.00 79.50 170 LEU A C 1
ATOM 1347 O O . LEU A 1 170 ? -5.037 -2.717 16.675 1.00 79.50 170 LEU A O 1
ATOM 1351 N N . ALA A 1 171 ? -6.975 -1.967 17.530 1.00 78.75 171 ALA A N 1
ATOM 1352 C CA . ALA A 1 171 ? -7.821 -2.784 16.661 1.00 78.75 171 ALA A CA 1
ATOM 1353 C C . ALA A 1 171 ? -7.722 -2.350 15.189 1.00 78.75 171 ALA A C 1
ATOM 1355 O O . ALA A 1 171 ? -7.641 -3.182 14.291 1.00 78.75 171 ALA A O 1
ATOM 1356 N N . ALA A 1 172 ? -7.678 -1.045 14.912 1.00 80.44 172 ALA A N 1
ATOM 1357 C CA . ALA A 1 172 ? -7.503 -0.569 13.544 1.00 80.44 172 ALA A CA 1
ATOM 1358 C C . ALA A 1 172 ? -6.120 -0.946 12.981 1.00 80.44 172 ALA A C 1
ATOM 1360 O O . ALA A 1 172 ? -6.035 -1.448 11.862 1.00 80.44 172 ALA A O 1
ATOM 1361 N N . LEU A 1 173 ? -5.045 -0.773 13.755 1.00 80.94 173 LEU A N 1
ATOM 1362 C CA . LEU A 1 173 ? -3.684 -1.131 13.346 1.00 80.94 173 LEU A CA 1
ATOM 1363 C C . LEU A 1 173 ? -3.496 -2.644 13.185 1.00 80.94 173 LEU A C 1
ATOM 1365 O O . LEU A 1 173 ? -2.857 -3.065 12.222 1.00 80.94 173 LEU A O 1
ATOM 1369 N N . SER A 1 174 ? -4.090 -3.469 14.052 1.00 79.81 174 SER A N 1
ATOM 1370 C CA . SER A 1 174 ? -3.993 -4.928 13.931 1.00 79.81 174 SER A CA 1
ATOM 1371 C C . SER A 1 174 ? -4.627 -5.427 12.631 1.00 79.81 174 SER A C 1
ATOM 1373 O O . SER A 1 174 ? -4.021 -6.235 11.927 1.00 79.81 174 SER A O 1
ATOM 1375 N N . THR A 1 175 ? -5.782 -4.875 12.234 1.00 81.88 175 THR A N 1
ATOM 1376 C CA . THR A 1 175 ? -6.394 -5.220 10.939 1.00 81.88 175 THR A CA 1
ATOM 1377 C C . THR A 1 175 ? -5.500 -4.841 9.762 1.00 81.88 175 THR A C 1
ATOM 1379 O O . THR A 1 175 ? -5.400 -5.610 8.811 1.00 81.88 175 THR A O 1
ATOM 1382 N N . VAL A 1 176 ? -4.788 -3.710 9.832 1.00 81.38 176 VAL A N 1
ATOM 1383 C CA . VAL A 1 176 ? -3.824 -3.318 8.794 1.00 81.38 176 VAL A CA 1
ATOM 1384 C C . VAL A 1 176 ? -2.705 -4.345 8.675 1.00 81.38 176 VAL A C 1
ATOM 1386 O O . VAL A 1 176 ? -2.392 -4.750 7.561 1.00 81.38 176 VAL A O 1
ATOM 1389 N N . VAL A 1 177 ? -2.108 -4.773 9.789 1.00 80.81 177 VAL A N 1
ATOM 1390 C CA . VAL A 1 177 ? -1.024 -5.769 9.772 1.00 80.81 177 VAL A CA 1
ATOM 1391 C C . VAL A 1 177 ? -1.502 -7.066 9.126 1.00 80.81 177 VAL A C 1
ATOM 1393 O O . VAL A 1 177 ? -0.846 -7.563 8.212 1.00 80.81 177 VAL A O 1
ATOM 1396 N N . VAL A 1 178 ? -2.669 -7.569 9.539 1.00 81.62 178 VAL A N 1
ATOM 1397 C CA . VAL A 1 178 ? -3.267 -8.783 8.965 1.00 81.62 178 VAL A CA 1
ATOM 1398 C C . VAL A 1 178 ? -3.485 -8.622 7.461 1.00 81.62 178 VAL A C 1
ATOM 1400 O O . VAL A 1 178 ? -3.102 -9.498 6.690 1.00 81.62 178 VAL A O 1
ATOM 1403 N N . GLU A 1 179 ? -4.018 -7.480 7.015 1.00 81.50 179 GLU A N 1
ATOM 1404 C CA . GLU A 1 179 ? -4.160 -7.192 5.586 1.00 81.50 179 GLU A CA 1
ATOM 1405 C C . GLU A 1 179 ? -2.820 -7.234 4.845 1.00 81.50 179 GLU A C 1
ATOM 1407 O O . GLU A 1 179 ? -2.769 -7.748 3.731 1.00 81.50 179 GLU A O 1
ATOM 1412 N N . ARG A 1 180 ? -1.733 -6.716 5.434 1.00 83.00 180 ARG A N 1
ATOM 1413 C CA . ARG A 1 180 ? -0.412 -6.720 4.786 1.00 83.00 180 ARG A CA 1
ATOM 1414 C C . ARG A 1 180 ? 0.177 -8.114 4.689 1.00 83.00 180 ARG A C 1
ATOM 1416 O O . ARG A 1 180 ? 0.708 -8.454 3.637 1.00 83.00 180 ARG A O 1
ATOM 1423 N N . VAL A 1 181 ? 0.053 -8.915 5.742 1.00 79.19 181 VAL A N 1
ATOM 1424 C CA . VAL A 1 181 ? 0.507 -10.310 5.732 1.00 79.19 181 VAL A CA 1
ATOM 1425 C C . VAL A 1 181 ? -0.246 -11.101 4.662 1.00 79.19 181 VAL A C 1
ATOM 1427 O O . VAL A 1 181 ? 0.381 -11.807 3.875 1.00 79.19 181 VAL A O 1
ATOM 1430 N N . LEU A 1 182 ? -1.568 -10.926 4.571 1.00 77.50 182 LEU A N 1
ATOM 1431 C CA . LEU A 1 182 ? -2.387 -11.575 3.546 1.00 77.50 182 LEU A CA 1
ATOM 1432 C C . LEU A 1 182 ? -2.046 -11.092 2.129 1.00 77.50 182 LEU A C 1
ATOM 1434 O O . LEU A 1 182 ? -1.871 -11.926 1.244 1.00 77.50 182 LEU A O 1
ATOM 1438 N N . ASP A 1 183 ? -1.912 -9.778 1.907 1.00 82.56 183 ASP A N 1
ATOM 1439 C CA . ASP A 1 183 ? -1.537 -9.217 0.599 1.00 82.56 183 ASP A CA 1
ATOM 1440 C C . ASP A 1 183 ? -0.155 -9.755 0.160 1.00 82.56 183 ASP A C 1
ATOM 1442 O O . ASP A 1 183 ? 0.024 -10.133 -0.997 1.00 82.56 183 ASP A O 1
ATOM 1446 N N . MET A 1 184 ? 0.822 -9.847 1.070 1.00 77.94 184 MET A N 1
ATOM 1447 C CA . MET A 1 184 ? 2.154 -10.375 0.754 1.00 77.94 184 MET A CA 1
ATOM 1448 C C . MET A 1 184 ? 2.154 -11.890 0.504 1.00 77.94 184 MET A C 1
ATOM 1450 O O . MET A 1 184 ? 2.792 -12.343 -0.445 1.00 77.94 184 MET A O 1
ATOM 1454 N N . LEU A 1 185 ? 1.423 -12.671 1.307 1.00 78.81 185 LEU A N 1
ATOM 1455 C CA . LEU A 1 185 ? 1.257 -14.112 1.085 1.00 78.81 185 LEU A CA 1
ATOM 1456 C C . LEU A 1 185 ? 0.637 -14.371 -0.290 1.00 78.81 185 LEU A C 1
ATOM 1458 O O . LEU A 1 185 ? 1.121 -15.216 -1.041 1.00 78.81 185 LEU A O 1
ATOM 1462 N N . LEU A 1 186 ? -0.393 -13.603 -0.647 1.00 81.50 186 LEU A N 1
ATOM 1463 C CA . LEU A 1 186 ? -1.068 -13.708 -1.934 1.00 81.50 186 LEU A CA 1
ATOM 1464 C C . LEU A 1 186 ? -0.137 -13.347 -3.100 1.00 81.50 186 LEU A C 1
ATOM 1466 O O . LEU A 1 186 ? -0.147 -14.046 -4.110 1.00 81.50 186 LEU A O 1
ATOM 1470 N N . ILE A 1 187 ? 0.713 -12.325 -2.956 1.00 80.81 187 ILE A N 1
ATOM 1471 C CA . ILE A 1 187 ? 1.739 -11.996 -3.960 1.00 80.81 187 ILE A CA 1
ATOM 1472 C C . ILE A 1 187 ? 2.708 -13.166 -4.162 1.00 80.81 187 ILE A C 1
ATOM 1474 O O . ILE A 1 187 ? 2.982 -13.524 -5.306 1.00 80.81 187 ILE A O 1
ATOM 1478 N N . ILE A 1 188 ? 3.199 -13.788 -3.085 1.00 77.56 188 ILE A N 1
ATOM 1479 C CA . ILE A 1 188 ? 4.096 -14.952 -3.183 1.00 77.56 188 ILE A CA 1
ATOM 1480 C C . ILE A 1 188 ? 3.386 -16.115 -3.871 1.00 77.56 188 ILE A C 1
ATOM 1482 O O . ILE A 1 188 ? 3.951 -16.733 -4.770 1.00 77.56 188 ILE A O 1
ATOM 1486 N N . LEU A 1 189 ? 2.140 -16.393 -3.488 1.00 77.75 189 LEU A N 1
ATOM 1487 C CA . LEU A 1 189 ? 1.360 -17.473 -4.079 1.00 77.75 189 LEU A CA 1
ATOM 1488 C C . LEU A 1 189 ? 1.154 -17.254 -5.582 1.00 77.75 189 LEU A C 1
ATOM 1490 O O . LEU A 1 189 ? 1.366 -18.175 -6.367 1.00 77.75 189 LEU A O 1
ATOM 1494 N N . ILE A 1 190 ? 0.794 -16.035 -5.993 1.00 80.25 190 ILE A N 1
ATOM 1495 C CA . ILE A 1 190 ? 0.642 -15.679 -7.409 1.00 80.25 190 ILE A CA 1
ATOM 1496 C C . ILE A 1 190 ? 1.978 -15.801 -8.139 1.00 80.25 190 ILE A C 1
ATOM 1498 O O . ILE A 1 190 ? 2.012 -16.343 -9.244 1.00 80.25 190 ILE A O 1
ATOM 1502 N N . LEU A 1 191 ? 3.074 -15.335 -7.539 1.00 78.50 191 LEU A N 1
ATOM 1503 C CA . LEU A 1 191 ? 4.406 -15.436 -8.129 1.00 78.50 191 LEU A CA 1
ATOM 1504 C C . LEU A 1 191 ? 4.771 -16.903 -8.393 1.00 78.50 191 LEU A C 1
ATOM 1506 O O . LEU A 1 191 ? 5.086 -17.256 -9.526 1.00 78.50 191 LEU A O 1
ATOM 1510 N N . VAL A 1 192 ? 4.642 -17.769 -7.385 1.00 75.75 192 VAL A N 1
ATOM 1511 C CA . VAL A 1 192 ? 4.895 -19.217 -7.496 1.00 75.75 192 VAL A CA 1
ATOM 1512 C C . VAL A 1 192 ? 3.959 -19.881 -8.507 1.00 75.75 192 VAL A C 1
ATOM 1514 O O . VAL A 1 192 ? 4.410 -20.682 -9.319 1.00 75.75 192 VAL A O 1
ATOM 1517 N N . ALA A 1 193 ? 2.677 -19.515 -8.529 1.00 78.12 193 ALA A N 1
ATOM 1518 C CA . ALA A 1 193 ? 1.703 -20.071 -9.468 1.00 78.12 193 ALA A CA 1
ATOM 1519 C C . ALA A 1 193 ? 1.923 -19.623 -10.927 1.00 78.12 193 ALA A C 1
ATOM 1521 O O . ALA A 1 193 ? 1.512 -20.316 -11.863 1.00 78.12 193 ALA A O 1
ATOM 1522 N N . THR A 1 194 ? 2.549 -18.462 -11.138 1.00 79.62 194 THR A N 1
ATOM 1523 C CA . THR A 1 194 ? 2.776 -17.885 -12.474 1.00 79.62 194 THR A CA 1
ATOM 1524 C C . THR A 1 194 ? 4.165 -18.211 -13.015 1.00 79.62 194 THR A C 1
ATOM 1526 O O . THR A 1 194 ? 4.332 -18.277 -14.230 1.00 79.62 194 THR A O 1
ATOM 1529 N N . LEU A 1 195 ? 5.138 -18.488 -12.142 1.00 72.19 195 LEU A N 1
ATOM 1530 C CA . LEU A 1 195 ? 6.511 -18.865 -12.496 1.00 72.19 195 LEU A CA 1
ATOM 1531 C C . LEU A 1 195 ? 6.581 -19.939 -13.601 1.00 72.19 195 LEU A C 1
ATOM 1533 O O . LEU A 1 195 ? 7.258 -19.698 -14.602 1.00 72.19 195 LEU A O 1
ATOM 1537 N N . PRO A 1 196 ? 5.830 -21.057 -13.530 1.00 71.19 196 PRO A N 1
ATOM 1538 C CA . PRO A 1 196 ? 5.857 -22.075 -14.575 1.00 71.19 196 PRO A CA 1
ATOM 1539 C C . PRO A 1 196 ? 5.378 -21.587 -15.941 1.00 71.19 196 PRO A C 1
ATOM 1541 O O . PRO A 1 196 ? 5.700 -22.220 -16.931 1.00 71.19 196 PRO A O 1
ATOM 1544 N N . ARG A 1 197 ? 4.604 -20.498 -16.036 1.00 75.69 197 ARG A N 1
ATOM 1545 C CA . ARG A 1 197 ? 4.074 -19.969 -17.308 1.00 75.69 197 ARG A CA 1
ATOM 1546 C C . ARG A 1 197 ? 5.044 -19.034 -18.031 1.00 75.69 197 ARG A C 1
ATOM 1548 O O . ARG A 1 197 ? 4.707 -18.539 -19.101 1.00 75.69 197 ARG A O 1
ATOM 1555 N N . VAL A 1 198 ? 6.226 -18.777 -17.470 1.00 78.56 198 VAL A N 1
ATOM 1556 C CA . VAL A 1 198 ? 7.229 -17.904 -18.087 1.00 78.56 198 VAL A CA 1
ATOM 1557 C C . VAL A 1 198 ? 7.971 -18.682 -19.188 1.00 78.56 198 VAL A C 1
ATOM 1559 O O . VAL A 1 198 ? 8.689 -19.630 -18.860 1.00 78.56 198 VAL A O 1
ATOM 1562 N N . PRO A 1 199 ? 7.856 -18.290 -20.477 1.00 67.19 199 PRO A N 1
ATOM 1563 C CA . PRO A 1 199 ? 8.378 -19.069 -21.610 1.00 67.19 199 PRO A CA 1
ATOM 1564 C C . PRO A 1 199 ? 9.893 -19.320 -21.566 1.00 67.19 199 PRO A C 1
ATOM 1566 O O . PRO A 1 199 ? 10.363 -20.339 -22.058 1.00 67.19 199 PRO A O 1
ATOM 1569 N N . GLY A 1 200 ? 10.663 -18.428 -20.931 1.00 67.88 200 GLY A N 1
ATOM 1570 C CA . GLY A 1 200 ? 12.099 -18.625 -20.714 1.00 67.88 200 GLY A CA 1
ATOM 1571 C C . GLY A 1 200 ? 12.410 -19.622 -19.597 1.00 67.88 200 GLY A C 1
ATOM 1572 O O . GLY A 1 200 ? 13.310 -20.441 -19.737 1.00 67.88 200 GLY A O 1
ATOM 1573 N N . LEU A 1 201 ? 11.643 -19.612 -18.504 1.00 64.12 201 LEU A N 1
ATOM 1574 C CA . LEU A 1 201 ? 11.928 -20.452 -17.339 1.00 64.12 201 LEU A CA 1
ATOM 1575 C C . LEU A 1 201 ? 11.741 -21.941 -17.650 1.00 64.12 201 LEU A C 1
ATOM 1577 O O . LEU A 1 201 ? 12.534 -22.757 -17.199 1.00 64.12 201 LEU A O 1
ATOM 1581 N N . GLN A 1 202 ? 10.735 -22.295 -18.455 1.00 62.97 202 GLN A N 1
ATOM 1582 C CA . GLN A 1 202 ? 10.512 -23.684 -18.866 1.00 62.97 202 GLN A CA 1
ATOM 1583 C C . GLN A 1 202 ? 11.693 -24.242 -19.671 1.00 62.97 202 GLN A C 1
ATOM 1585 O O . GLN A 1 202 ? 12.139 -25.353 -19.402 1.00 62.97 202 GLN A O 1
ATOM 1590 N N . ALA A 1 203 ? 12.232 -23.458 -20.611 1.00 63.28 203 ALA A N 1
ATOM 1591 C CA . ALA A 1 203 ? 13.382 -23.852 -21.421 1.00 63.28 203 ALA A CA 1
ATOM 1592 C C . ALA A 1 203 ? 14.666 -23.989 -20.581 1.00 63.28 203 ALA A C 1
ATOM 1594 O O . ALA A 1 203 ? 15.418 -24.937 -20.781 1.00 63.28 203 ALA A O 1
ATOM 1595 N N . TYR A 1 204 ? 14.877 -23.104 -19.598 1.00 62.16 204 TYR A N 1
ATOM 1596 C CA . TYR A 1 204 ? 16.008 -23.180 -18.659 1.00 62.16 204 TYR A CA 1
ATOM 1597 C C . TYR A 1 204 ? 15.897 -24.330 -17.644 1.00 62.16 204 TYR A C 1
ATOM 1599 O O . TYR A 1 204 ? 16.912 -24.888 -17.238 1.00 62.16 204 TYR A O 1
ATOM 1607 N N . LEU A 1 205 ? 14.684 -24.695 -17.215 1.00 62.72 205 LEU A N 1
ATOM 1608 C CA . LEU A 1 205 ? 14.461 -25.855 -16.343 1.00 62.72 205 LEU A CA 1
ATOM 1609 C C . LEU A 1 205 ? 14.571 -27.178 -17.116 1.00 62.72 205 LEU A C 1
ATOM 1611 O O . LEU A 1 205 ? 15.013 -28.176 -16.553 1.00 62.72 205 LEU A O 1
ATOM 1615 N N . ALA A 1 206 ? 14.193 -27.185 -18.398 1.00 64.06 206 ALA A N 1
ATOM 1616 C CA . ALA A 1 206 ? 14.281 -28.351 -19.275 1.00 64.06 206 ALA A CA 1
ATOM 1617 C C . ALA A 1 206 ? 15.699 -28.609 -19.815 1.00 64.06 206 ALA A C 1
ATOM 1619 O O . ALA A 1 206 ? 16.020 -29.753 -20.127 1.00 64.06 206 ALA A O 1
ATOM 1620 N N . SER A 1 207 ? 16.552 -27.581 -19.922 1.00 65.62 207 SER A N 1
ATOM 1621 C CA . SER A 1 207 ? 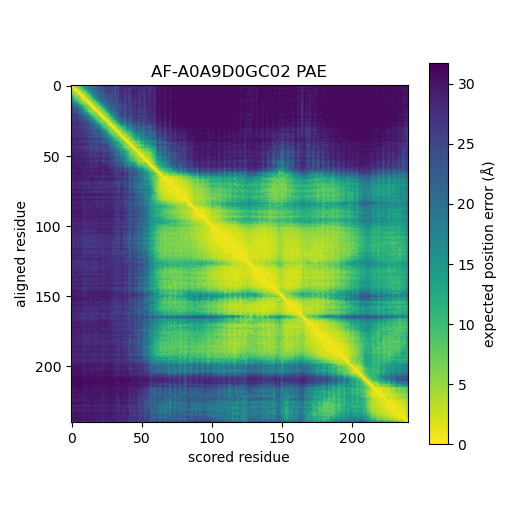17.903 -27.714 -20.486 1.00 65.62 207 SER A CA 1
ATOM 1622 C C . SER A 1 207 ? 18.908 -28.415 -19.567 1.00 65.62 207 SER A C 1
ATOM 1624 O O . SER A 1 207 ? 19.964 -28.821 -20.041 1.00 65.62 207 SER A O 1
ATOM 1626 N N . GLY A 1 208 ? 18.608 -28.594 -18.274 1.00 59.53 208 GLY A N 1
ATOM 1627 C CA . GLY A 1 208 ? 19.412 -29.413 -17.355 1.00 59.53 208 GLY A CA 1
ATOM 1628 C C . GLY A 1 208 ? 20.862 -28.949 -17.137 1.00 59.53 208 GLY A C 1
ATOM 1629 O O . GLY A 1 208 ? 21.630 -29.650 -16.478 1.00 59.53 208 GLY A O 1
ATOM 1630 N N . GLU A 1 209 ? 21.260 -27.784 -17.656 1.00 57.75 209 GLU A N 1
ATOM 1631 C CA . GLU A 1 209 ? 22.612 -27.257 -17.484 1.00 57.75 209 GLU A CA 1
ATOM 1632 C C . GLU A 1 209 ? 22.832 -26.846 -16.025 1.00 57.75 209 GLU A C 1
ATOM 1634 O O . GLU A 1 209 ? 22.311 -25.842 -15.534 1.00 57.75 209 GLU A O 1
ATOM 1639 N N . ILE A 1 210 ? 23.641 -27.641 -15.324 1.00 54.06 210 ILE A N 1
ATOM 1640 C CA . ILE A 1 210 ? 23.930 -27.517 -13.889 1.00 54.06 210 ILE A CA 1
ATOM 1641 C C . ILE A 1 210 ? 24.578 -26.159 -13.554 1.00 54.06 210 ILE A C 1
ATOM 1643 O O . ILE A 1 210 ? 24.434 -25.675 -12.437 1.00 54.06 210 ILE A O 1
ATOM 1647 N N . SER A 1 211 ? 25.230 -25.489 -14.510 1.00 55.16 211 SER A N 1
ATOM 1648 C CA . SER A 1 211 ? 25.842 -24.163 -14.325 1.00 55.16 211 SER A CA 1
ATOM 1649 C C . SER A 1 211 ? 24.842 -22.995 -14.400 1.00 55.16 211 SER A C 1
ATOM 1651 O O . SER A 1 211 ? 25.004 -22.010 -13.681 1.00 55.16 211 SER A O 1
ATOM 1653 N N . GLY A 1 212 ? 23.791 -23.098 -15.224 1.00 53.75 212 GLY A N 1
ATOM 1654 C CA . GLY A 1 212 ? 22.747 -22.072 -15.382 1.00 53.75 212 GLY A CA 1
ATOM 1655 C C . GLY A 1 212 ? 21.515 -22.303 -14.500 1.00 53.75 212 GLY A C 1
ATOM 1656 O O . GLY A 1 212 ? 20.921 -21.356 -13.985 1.00 53.75 212 GLY A O 1
ATOM 1657 N N . GLY A 1 213 ? 21.158 -23.566 -14.251 1.00 55.22 213 GLY A N 1
ATOM 1658 C CA . GLY A 1 213 ? 20.036 -23.945 -13.393 1.00 55.22 213 GLY A CA 1
ATOM 1659 C C . GLY A 1 213 ? 20.289 -23.661 -11.911 1.00 55.22 213 GLY A C 1
ATOM 1660 O O . GLY A 1 213 ? 19.360 -23.264 -11.205 1.00 55.22 213 GLY A O 1
ATOM 1661 N N . LEU A 1 214 ? 21.541 -23.782 -11.439 1.00 55.75 214 LEU A N 1
ATOM 1662 C CA . LEU A 1 214 ? 21.907 -23.453 -10.054 1.00 55.75 214 LEU A CA 1
ATOM 1663 C C . LEU A 1 214 ? 21.717 -21.966 -9.755 1.00 55.75 214 LEU A C 1
ATOM 1665 O O . LEU A 1 214 ? 21.295 -21.622 -8.659 1.00 55.75 214 LEU A O 1
ATOM 1669 N N . SER A 1 215 ? 22.016 -21.079 -10.710 1.00 62.22 215 SER A N 1
ATOM 1670 C CA . SER A 1 215 ? 21.906 -19.635 -10.488 1.00 62.22 215 SER A CA 1
ATOM 1671 C C . SER A 1 215 ? 20.446 -19.186 -10.444 1.00 62.22 215 SER A C 1
ATOM 1673 O O . SER A 1 215 ? 20.087 -18.428 -9.551 1.00 62.22 215 SER A O 1
ATOM 1675 N N . LEU A 1 216 ? 19.572 -19.721 -11.303 1.00 61.09 216 LEU A N 1
ATOM 1676 C CA . LEU A 1 216 ? 18.133 -19.432 -11.268 1.00 61.09 216 LEU A CA 1
ATOM 1677 C C . LEU A 1 216 ? 17.430 -20.060 -10.061 1.00 61.09 216 LEU A C 1
ATOM 1679 O O . LEU A 1 216 ? 16.636 -19.391 -9.402 1.00 61.09 216 LEU A O 1
ATOM 1683 N N . THR A 1 217 ? 17.728 -21.319 -9.729 1.00 63.88 217 THR A N 1
ATOM 1684 C CA . THR A 1 217 ? 17.172 -21.951 -8.521 1.00 63.88 217 THR A CA 1
ATOM 1685 C C . THR A 1 217 ? 17.686 -21.268 -7.259 1.00 63.88 217 THR A C 1
ATOM 1687 O O . THR A 1 217 ? 16.882 -20.972 -6.380 1.00 63.88 217 THR A O 1
ATOM 1690 N N . ALA A 1 218 ? 18.968 -20.894 -7.192 1.00 65.69 218 ALA A N 1
ATOM 1691 C CA . ALA A 1 218 ? 19.489 -20.067 -6.110 1.00 65.69 218 ALA A CA 1
ATOM 1692 C C . ALA A 1 218 ? 18.827 -18.685 -6.087 1.00 65.69 218 ALA A C 1
ATOM 1694 O O . ALA A 1 218 ? 18.438 -18.243 -5.020 1.00 65.69 218 ALA A O 1
ATOM 1695 N N . MET A 1 219 ? 18.612 -18.010 -7.219 1.00 64.00 219 MET A N 1
ATOM 1696 C CA . MET A 1 219 ? 17.907 -16.721 -7.259 1.00 64.00 219 MET A CA 1
ATOM 1697 C C . MET A 1 219 ? 16.461 -16.837 -6.770 1.00 64.00 219 MET A C 1
ATOM 1699 O O . MET A 1 219 ? 16.003 -15.975 -6.023 1.00 64.00 219 MET A O 1
ATOM 1703 N N . LEU A 1 220 ? 15.740 -17.898 -7.139 1.00 67.62 220 LEU A N 1
ATOM 1704 C CA . LEU A 1 220 ? 14.367 -18.146 -6.690 1.00 67.62 220 LEU A CA 1
ATOM 1705 C C . LEU A 1 220 ? 14.306 -18.531 -5.208 1.00 67.62 220 LEU A C 1
ATOM 1707 O O . LEU A 1 220 ? 13.452 -18.028 -4.484 1.00 67.62 220 LEU A O 1
ATOM 1711 N N . VAL A 1 221 ? 15.230 -19.365 -4.732 1.00 74.19 221 VAL A N 1
ATOM 1712 C CA . VAL A 1 221 ? 15.313 -19.772 -3.321 1.00 74.19 221 VAL A CA 1
ATOM 1713 C C . VAL A 1 221 ? 15.803 -18.622 -2.443 1.00 74.19 221 VAL A C 1
ATOM 1715 O O . VAL A 1 221 ? 15.278 -18.432 -1.352 1.00 74.19 221 VAL A O 1
ATOM 1718 N N . LEU A 1 222 ? 16.750 -17.811 -2.912 1.00 73.50 222 LEU A N 1
ATOM 1719 C CA . LEU A 1 222 ? 17.249 -16.638 -2.194 1.00 73.50 222 LEU A CA 1
ATOM 1720 C C . LEU A 1 222 ? 16.215 -15.517 -2.188 1.00 73.50 222 LEU A C 1
ATOM 1722 O O . LEU A 1 222 ? 15.978 -14.943 -1.135 1.00 73.50 222 LEU A O 1
ATOM 1726 N N . SER A 1 223 ? 15.562 -15.214 -3.314 1.00 68.81 223 SER A N 1
ATOM 1727 C CA . SER A 1 223 ? 14.505 -14.191 -3.349 1.00 68.81 223 SER A CA 1
ATOM 1728 C C . SER A 1 223 ? 13.250 -14.640 -2.599 1.00 68.81 223 SER A C 1
ATOM 1730 O O . SER A 1 223 ? 12.708 -13.871 -1.804 1.00 68.81 223 SER A O 1
ATOM 1732 N N . GLY A 1 224 ? 12.820 -15.891 -2.776 1.00 75.19 224 GLY A N 1
ATOM 1733 C CA . GLY A 1 224 ? 11.709 -16.490 -2.041 1.00 75.19 224 GLY A CA 1
ATOM 1734 C C . GLY A 1 224 ? 12.007 -16.576 -0.546 1.00 75.19 224 GLY A C 1
ATOM 1735 O O . GLY A 1 224 ? 11.223 -16.091 0.266 1.00 75.19 224 GLY A O 1
ATOM 1736 N N . GLY A 1 225 ? 13.180 -17.095 -0.184 1.00 77.00 225 GLY A N 1
ATOM 1737 C CA . GLY A 1 225 ? 13.667 -17.182 1.190 1.00 77.00 225 GLY A CA 1
ATOM 1738 C C . GLY A 1 225 ? 13.821 -15.815 1.850 1.00 77.00 225 GLY A C 1
ATOM 1739 O O . GLY A 1 225 ? 13.387 -15.643 2.983 1.00 77.00 225 GLY A O 1
ATOM 1740 N N . LEU A 1 226 ? 14.338 -14.812 1.133 1.00 74.69 226 LEU A N 1
ATOM 1741 C CA . LEU A 1 226 ? 14.418 -13.427 1.605 1.00 74.69 226 LEU A CA 1
ATOM 1742 C C . LEU A 1 226 ? 13.025 -12.833 1.830 1.00 74.69 226 LEU A C 1
ATOM 1744 O O . LEU A 1 226 ? 12.794 -12.191 2.849 1.00 74.69 226 LEU A O 1
ATOM 1748 N N . THR A 1 227 ? 12.082 -13.073 0.918 1.00 67.94 227 THR A N 1
ATOM 1749 C CA . THR A 1 227 ? 10.705 -12.577 1.061 1.00 67.94 227 THR A CA 1
ATOM 1750 C C . THR A 1 227 ? 10.016 -13.220 2.267 1.00 67.94 227 THR A C 1
ATOM 1752 O O . THR A 1 227 ? 9.391 -12.523 3.064 1.00 67.94 227 THR A O 1
ATOM 1755 N N . VAL A 1 228 ? 10.183 -14.532 2.459 1.00 73.94 228 VAL A N 1
ATOM 1756 C CA . VAL A 1 228 ? 9.664 -15.263 3.626 1.00 73.94 228 VAL A CA 1
ATOM 1757 C C . VAL A 1 228 ? 10.349 -14.808 4.918 1.00 73.94 228 VAL A C 1
ATOM 1759 O O . VAL A 1 228 ? 9.674 -14.595 5.919 1.00 73.94 228 VAL A O 1
ATOM 1762 N N . ALA A 1 229 ? 11.661 -14.578 4.910 1.00 76.81 229 ALA A N 1
ATOM 1763 C CA . ALA A 1 229 ? 12.387 -14.061 6.067 1.00 76.81 229 ALA A CA 1
ATOM 1764 C C . ALA A 1 229 ? 11.915 -12.650 6.454 1.00 76.81 229 ALA A C 1
ATOM 1766 O O . ALA A 1 229 ? 11.680 -12.383 7.631 1.00 76.81 229 ALA A O 1
ATOM 1767 N N . ILE A 1 230 ? 11.704 -11.765 5.472 1.00 74.81 230 ILE A N 1
ATOM 1768 C CA . ILE A 1 230 ? 11.138 -10.425 5.687 1.00 74.81 230 ILE A CA 1
ATOM 1769 C C . ILE A 1 230 ? 9.720 -10.525 6.258 1.00 74.81 230 ILE A C 1
ATOM 1771 O O . ILE A 1 230 ? 9.373 -9.763 7.158 1.00 74.81 230 ILE A O 1
ATOM 1775 N N . LEU A 1 231 ? 8.914 -11.482 5.791 1.00 69.44 231 LEU A N 1
ATOM 1776 C CA . LEU A 1 231 ? 7.582 -11.737 6.335 1.00 69.44 231 LEU A CA 1
ATOM 1777 C C . LEU A 1 231 ? 7.614 -12.201 7.786 1.00 69.44 231 LEU A C 1
ATOM 1779 O O . LEU A 1 231 ? 6.892 -11.654 8.615 1.00 69.44 231 LEU A O 1
ATOM 1783 N N . LEU A 1 232 ? 8.454 -13.182 8.105 1.00 77.50 232 LEU A N 1
ATOM 1784 C CA . LEU A 1 232 ? 8.590 -13.706 9.463 1.00 77.50 232 LEU A CA 1
ATOM 1785 C C . LEU A 1 232 ? 9.130 -12.645 10.425 1.00 77.50 232 LEU A C 1
ATOM 1787 O O . LEU A 1 232 ? 8.657 -12.549 11.557 1.00 77.50 232 LEU A O 1
ATOM 1791 N N . LEU A 1 233 ? 10.057 -11.804 9.961 1.00 75.06 233 LEU A N 1
ATOM 1792 C CA . LEU A 1 233 ? 10.550 -10.648 10.705 1.00 75.06 233 LEU A CA 1
ATOM 1793 C C . LEU A 1 233 ? 9.432 -9.625 10.946 1.00 75.06 233 LEU A C 1
ATOM 1795 O O . LEU A 1 233 ? 9.264 -9.155 12.067 1.00 75.06 233 LEU A O 1
ATOM 1799 N N . PHE A 1 234 ? 8.640 -9.309 9.920 1.00 71.31 234 PHE A N 1
ATOM 1800 C CA . PHE A 1 234 ? 7.522 -8.374 10.033 1.00 71.31 234 PHE A CA 1
ATOM 1801 C C . PHE A 1 234 ? 6.429 -8.884 10.982 1.00 71.31 234 PHE A C 1
ATOM 1803 O O . PHE A 1 234 ? 5.924 -8.119 11.798 1.00 71.31 234 PHE A O 1
ATOM 1810 N N . ILE A 1 235 ? 6.099 -10.178 10.921 1.00 69.81 235 ILE A N 1
ATOM 1811 C CA . ILE A 1 235 ? 5.150 -10.821 11.839 1.00 69.81 235 ILE A CA 1
ATOM 1812 C C . ILE A 1 235 ? 5.701 -10.804 13.269 1.00 69.81 235 ILE A C 1
ATOM 1814 O O . ILE A 1 235 ? 4.987 -10.409 14.183 1.00 69.81 235 ILE A O 1
ATOM 1818 N N . SER A 1 236 ? 6.975 -11.157 13.467 1.00 68.00 236 SER A N 1
ATOM 1819 C CA . SER A 1 236 ? 7.618 -11.123 14.789 1.00 68.00 236 SER A CA 1
ATOM 1820 C C . SER A 1 236 ? 7.603 -9.716 15.397 1.00 68.00 236 SER A C 1
ATOM 1822 O O . SER A 1 236 ? 7.246 -9.559 16.555 1.00 68.00 236 SER A O 1
ATOM 1824 N N . LEU A 1 237 ? 7.903 -8.682 14.606 1.00 66.56 237 LEU A N 1
ATOM 1825 C CA . LEU A 1 237 ? 7.842 -7.279 15.040 1.00 66.56 237 LEU A CA 1
ATOM 1826 C C . LEU A 1 237 ? 6.421 -6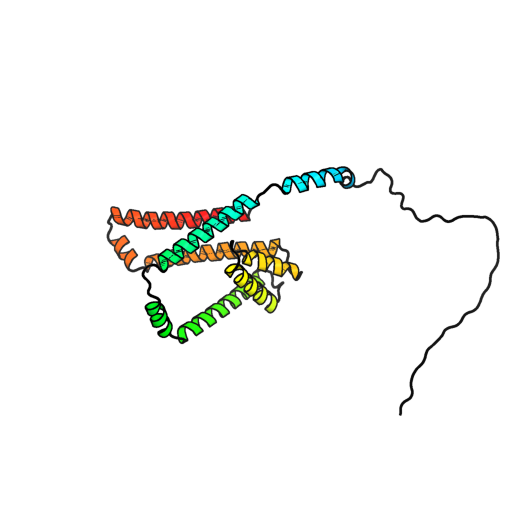.762 15.301 1.00 66.56 237 LEU A C 1
ATOM 1828 O O . LEU A 1 237 ? 6.265 -5.711 15.910 1.00 66.56 237 LEU A O 1
ATOM 1832 N N . ALA A 1 238 ? 5.394 -7.431 14.780 1.00 55.03 238 ALA A N 1
ATOM 1833 C CA . ALA A 1 238 ? 4.005 -7.053 15.015 1.00 55.03 238 ALA A CA 1
ATOM 1834 C C . ALA A 1 238 ? 3.383 -7.783 16.215 1.00 55.03 238 ALA A C 1
ATOM 1836 O O . ALA A 1 238 ? 2.378 -7.322 16.754 1.00 55.03 238 ALA A O 1
ATOM 1837 N N . VAL A 1 239 ? 3.943 -8.935 16.591 1.00 55.50 239 VAL A N 1
ATOM 1838 C CA . VAL A 1 239 ? 3.486 -9.763 17.717 1.00 55.50 239 VAL A CA 1
ATOM 1839 C C . VAL A 1 239 ? 4.141 -9.347 19.043 1.00 55.50 239 VAL A C 1
ATOM 1841 O O . VAL A 1 239 ? 3.544 -9.578 20.094 1.00 55.50 239 VAL A O 1
ATOM 1844 N N . PHE A 1 240 ? 5.318 -8.714 19.004 1.00 41.94 240 PHE A N 1
ATOM 1845 C CA . PHE A 1 240 ? 6.088 -8.239 20.164 1.00 41.94 240 PHE A CA 1
ATOM 1846 C C . PHE A 1 240 ? 6.207 -6.713 20.184 1.00 41.94 240 PHE A C 1
ATOM 1848 O O . PHE A 1 240 ? 6.172 -6.144 21.299 1.00 41.94 240 PHE A O 1
#

Secondary structure (DSSP, 8-state):
-----------------------------------GGG--GGGGGHHHHHHHHHHTTS--HHHHHHHHHHHHHHHHHHHHHHHTT--HHHHHHHHHT--HHHHHHHHHHHHHHHHHHHHHHHHHTTT-S-HHHHHHHHHHHHHHHHHSGGGTHHHHHHHHHHHTTSS-HHHHHHHHHHHHHHHHHHHHHHHHHHGGG-HHHHHHHHS--HHHHHHHHHHHHHHHHHHHHHHHHHHHHHH-

Mean predicted aligned error: 17.53 Å

Radius of gyration: 34.63 Å; Cα contacts (8 Å, |Δi|>4): 93; chains: 1; bounding box: 81×71×100 Å

Sequence (240 aa):
MVQPLDAVMYPKDDIRVANIHSQQHQHLPITWTVSPSLMPFWERHKGLRRTLCSLWYNNPVKKQGFQIALTIILSIAAIILALRGISIRDVQAALAQVDWRWMWVTLILIAVTLFIRAARWRVLLGYALSWRDALGLIGIGYLISGVLPLRAGDPARAVGATLRGRVSALAALSTVVVERVLDMLLIILILVATLPRVPGLQAYLASGEISGGLSLTAMLVLSGGLTVAILLLFISLAVF

=== Feature glossary ===
Key to the feature types in this record:

pLDDT. pLDDT is the predicted lDDT-Cα score: AlphaFold's confidence that the local environment of each residue (all inter-atomic distances within 15 Å) is correctly placed. It is a per-residue number between 0 and 100, with higher meaning more reliable.

Radius of gyration, Cα contacts, bounding box. The geometric summary reports three shape descriptors. Rg (radius of gyration) measures how spread out the Cα atoms are about their centre of mass; compact globular proteins have small Rg, elongated or unfolded ones large. Cα contacts (<8 Å, |i−j|>4) count long-range residue pairs in spatial proximity — high for tightly packed folds, near zero for rods or random coil. The bounding-box extents give the protein's footprint along x, y, z in Å.

Backbone torsions (φ/ψ). Backbone dihedral angles. Every residue except chain termini has a φ (preceding-C → N → Cα → C) and a ψ (N → Cα → C → next-N). They are reported in degrees following the IUPAC sign convention. Secondary structure is essentially a statement about which (φ, ψ) basin each residue occupies.

Contact-map, Ramachandran, and PAE plots. Plot images: a contact map (which residues are close in 3D, as an N×N binary image), a Ramachandran scatter (backbone torsion angles, revealing secondary-structure composition at a glance), and — for AlphaFold structures — a PAE heatmap (pairwise prediction confidence).

Predicted aligned error. Predicted Aligned Error (PAE) is an AlphaFold confidence matrix: entry (i, j) is the expected error in the position of residue j, in ångströms, when the prediction is superimposed on the true structure at residue i. Low PAE within a block of residues means that block is internally rigid and well-predicted; high PAE between two blocks means their relative placement is uncertain even if each block individually is confident.

Secondary structure (3-state, P-SEA). Three-state secondary structure (P-SEA) collapses the eight DSSP classes into helix (a), strand (b), and coil (c). P-SEA assigns these from Cα geometry alone — distances and angles — without requiring backbone oxygens, so it works on any Cα trace.

Solvent-accessible surface area. Solvent-accessible surface area (SASA) is the area in Å² traced out by the centre of a 1.4 Å probe sphere (a water molecule) rolled over the protein's van der Waals surface (Shrake–Rupley / Lee–Richards construction). Buried residues have near-zero SASA; fully exposed residues can exceed 200 Å². The total SASA scales roughly with the number of surface residues.

Foldseek 3Di. The Foldseek 3Di string encodes local tertiary geometry as a 20-letter alphabet — one character per residue — derived from the relative positions of nearby Cα atoms. Unlike the amino-acid sequence, 3Di is a direct function of the 3D structure, so two proteins with the same fold have similar 3Di strings even at low sequence identity.

B-factor. For experimental (PDB) structures, the B-factor (temperature factor) quantifies the positional spread of each atom in the crystal — a combination of thermal vibration and static disorder — in units of Å². High B-factors mark flexible loops or poorly resolved regions; low B-factors mark the rigid, well-ordered core.

mmCIF coordinates. The mmCIF block holds the 3D Cartesian coordinates of each backbone atom (N, Cα, C, O) in ångströms. mmCIF is the PDB's canonical archive format — a tagged-loop text representation of the atomic model.

InterPro / GO / CATH / organism. Functional annotations link the protein to curated databases. InterPro entries identify conserved domains and families by matching the sequence against member-database signatures (Pfam, PROSITE, CDD, …). Gene Ontology (GO) terms describe molecular function, biological process, and cellular component in a controlled vocabulary. CATH places the structure in a hierarchical fold classification (Class/Architecture/Topology/Homologous-superfamily). The organism is the source species.

Rendered structure images. Structure images are PyMOL renders from six orthogonal camera directions. Cartoon representation draws helices as coils and strands as arrows; sticks shows the backbone as bonds; surface shows the solvent-excluded envelope. Rainbow coloring maps sequence position to hue (blue→red, N→C); chain coloring assigns a distinct color per polypeptide.

Sequence. This is the polypeptide sequence — one letter per residue, N-terminus first. Length ranges from a few dozen residues for small domains to over a thousand for large multi-domain proteins.

Secondary structure (8-state, DSSP). The SS8 string is DSSP's per-residue secondary-structure call. α-helix (H) means an i→i+4 H-bond ladder; β-strand (E) means the residue participates in a β-sheet; 3₁₀ (G) and π (I) are tighter and wider helices; T/S are turns/bends; '-' is loop.

Nearest PDB structures. Structural nearest neighbors (via Foldseek easy-search vs the PDB). Reported per hit: target PDB id, E-value, and alignment TM-score. A TM-score above ~0.5 is the conventional threshold for 'same fold'.